Protein AF-A0A1R3S0K3-F1 (afdb_monomer_lite)

Radius of gyration: 19.92 Å; chains: 1; bounding box: 48×28×65 Å

Foldseek 3Di:
DDPVVLLVLLVLLQVLLVLQLVLLVVLLVLQDADHRDVLSVLSNVLSVLSNVLSVLQVVCVVPVVSPADNSLVSLVVSLVSLVVSLVVLCVLCVPADLVDQVSLLPRCSLQSHWDQDPNDIDTDDDSPSSSVNSVSSVVSSVSSVVSNVSSVVSSLVSVVVVPPPDDPPPVNVVVVVVVVPVVDPDDD

pLDDT: mean 75.28, std 17.54, range [28.41, 95.12]

Sequence (188 aa):
MNALIIAILRAFQFIFSIIVLGISISLAKGQRIDAVPASTGYAAFTGGLGTLASLIGAAGIFIESLQTLITWAIDGLAGLAFVAGGITYAVLLRGTSCSNYESIWDNTIISGGCTKIDKTKVCGYTPSPAKSRCTSAQADTAFMFLGFVVCVGVWWSGICLSDCKDEVCDMCSMMSNAVVLYTVGCGK

InterPro domains:
  IPR008253 Marvel domain [PF01284] (6-153)
  IPR052649 Non-classical Export Protein 102-like [PTHR28165] (2-160)

Structure (mmCIF, N/CA/C/O backbone):
data_AF-A0A1R3S0K3-F1
#
_entry.id   AF-A0A1R3S0K3-F1
#
loop_
_atom_site.group_PDB
_atom_site.id
_atom_site.type_symbol
_atom_site.label_atom_id
_atom_site.label_alt_id
_atom_site.label_comp_id
_atom_site.label_asym_id
_atom_site.label_entity_id
_atom_site.label_seq_id
_atom_site.pdbx_PDB_ins_code
_atom_site.Cartn_x
_atom_site.Cartn_y
_atom_site.Cartn_z
_atom_site.occupancy
_atom_site.B_iso_or_equiv
_atom_site.auth_seq_id
_atom_site.auth_comp_id
_atom_site.auth_asym_id
_atom_site.auth_atom_id
_atom_site.pdbx_PDB_model_num
ATOM 1 N N . MET A 1 1 ? -11.966 -2.004 25.938 1.00 54.94 1 MET A N 1
ATOM 2 C CA . MET A 1 1 ? -10.964 -1.345 25.068 1.00 54.94 1 MET A CA 1
ATOM 3 C C . MET A 1 1 ? -11.483 0.044 24.732 1.00 54.94 1 MET A C 1
ATOM 5 O O . MET A 1 1 ? -12.649 0.158 24.380 1.00 54.94 1 MET A O 1
ATOM 9 N N . ASN A 1 2 ? -10.698 1.100 24.958 1.00 66.50 2 ASN A N 1
ATOM 10 C CA . ASN A 1 2 ? -11.197 2.479 24.872 1.00 66.50 2 ASN A CA 1
ATOM 11 C C . ASN A 1 2 ? -11.587 2.811 23.424 1.00 66.50 2 ASN A C 1
ATOM 13 O O . ASN A 1 2 ? -10.776 2.590 22.528 1.00 66.50 2 ASN A O 1
ATOM 17 N N . ALA A 1 3 ? -12.777 3.380 23.190 1.00 71.50 3 ALA A N 1
ATOM 18 C CA . ALA A 1 3 ? -13.238 3.804 21.856 1.00 71.50 3 ALA A CA 1
ATOM 19 C C . ALA A 1 3 ? -12.212 4.697 21.127 1.00 71.50 3 ALA A C 1
ATOM 21 O O . ALA A 1 3 ? -12.074 4.647 19.907 1.00 71.50 3 ALA A O 1
ATOM 22 N N . LEU A 1 4 ? -11.417 5.439 21.903 1.00 77.06 4 LEU A N 1
ATOM 23 C CA . LEU A 1 4 ? -10.260 6.203 21.448 1.00 77.06 4 LEU A CA 1
ATOM 24 C C . LEU A 1 4 ? -9.218 5.348 20.696 1.00 77.06 4 LEU A C 1
ATOM 26 O O . LEU A 1 4 ? -8.737 5.762 19.649 1.00 77.06 4 LEU A O 1
ATOM 30 N N . ILE A 1 5 ? -8.886 4.150 21.187 1.00 78.88 5 ILE A N 1
ATOM 31 C CA . ILE A 1 5 ? -7.897 3.254 20.559 1.00 78.88 5 ILE A CA 1
ATOM 32 C C . ILE A 1 5 ? -8.412 2.761 19.204 1.00 78.88 5 ILE A C 1
ATOM 34 O O . ILE A 1 5 ? -7.671 2.770 18.225 1.00 78.88 5 ILE A O 1
ATOM 38 N N . ILE A 1 6 ? -9.692 2.389 19.127 1.00 77.94 6 ILE A N 1
ATOM 39 C CA . ILE A 1 6 ? -10.324 1.944 17.877 1.00 77.94 6 ILE A CA 1
ATOM 40 C C . ILE A 1 6 ? -10.324 3.087 16.855 1.00 77.94 6 ILE A C 1
ATOM 42 O O . ILE A 1 6 ? -9.938 2.881 15.706 1.00 77.94 6 ILE A O 1
ATOM 46 N N . ALA A 1 7 ? -10.677 4.306 17.275 1.00 81.31 7 ALA A N 1
ATOM 47 C CA . ALA A 1 7 ? -10.636 5.483 16.411 1.00 81.31 7 ALA A CA 1
ATOM 48 C C . ALA A 1 7 ? -9.219 5.766 15.879 1.00 81.31 7 ALA A C 1
ATOM 50 O O . ALA A 1 7 ? -9.050 6.047 14.692 1.00 81.31 7 ALA A O 1
ATOM 51 N N . ILE A 1 8 ? -8.193 5.630 16.727 1.00 86.62 8 ILE A N 1
ATOM 52 C CA . ILE A 1 8 ? -6.789 5.792 16.330 1.00 86.62 8 ILE A CA 1
ATOM 53 C C . ILE A 1 8 ? -6.383 4.729 15.298 1.00 86.62 8 ILE A C 1
ATOM 55 O O . ILE A 1 8 ? -5.828 5.074 14.256 1.00 86.62 8 ILE A O 1
ATOM 59 N N . LEU A 1 9 ? -6.689 3.450 15.538 1.00 85.56 9 LEU A N 1
ATOM 60 C CA . LEU A 1 9 ? -6.366 2.372 14.595 1.00 85.56 9 LEU A CA 1
ATOM 61 C C . LEU A 1 9 ? -7.063 2.570 13.240 1.00 85.56 9 LEU A C 1
ATOM 63 O O . LEU A 1 9 ? -6.434 2.402 12.198 1.00 85.56 9 LEU A O 1
ATOM 67 N N . ARG A 1 10 ? -8.327 3.009 13.239 1.00 87.12 10 ARG A N 1
ATOM 68 C CA . ARG A 1 10 ? -9.074 3.357 12.017 1.00 87.12 10 ARG A CA 1
ATOM 69 C C . ARG A 1 10 ? -8.446 4.525 11.261 1.00 87.12 10 ARG A C 1
ATOM 71 O O . ARG A 1 10 ? -8.360 4.478 10.035 1.00 87.12 10 ARG A O 1
ATOM 78 N N . ALA A 1 11 ? -7.972 5.547 11.972 1.00 89.31 11 ALA A N 1
ATOM 79 C CA . ALA A 1 11 ? -7.276 6.674 11.359 1.00 89.31 11 ALA A CA 1
ATOM 80 C C . ALA A 1 11 ? -5.964 6.229 10.691 1.00 89.31 11 ALA A C 1
ATOM 82 O O . ALA A 1 11 ? -5.698 6.605 9.550 1.00 89.31 11 ALA A O 1
ATOM 83 N N . PHE A 1 12 ? -5.178 5.369 11.347 1.00 90.00 12 PHE A N 1
ATOM 84 C CA . PHE A 1 12 ? -3.980 4.788 10.735 1.00 90.00 12 PHE A CA 1
ATOM 85 C C . PHE A 1 12 ? -4.310 3.905 9.526 1.00 90.00 12 PHE A C 1
ATOM 87 O O . PHE A 1 12 ? -3.648 4.027 8.497 1.00 90.00 12 PHE A O 1
ATOM 94 N N . GLN A 1 13 ? -5.361 3.079 9.606 1.00 90.00 13 GLN A N 1
ATOM 95 C CA . GLN A 1 13 ? -5.842 2.271 8.479 1.00 90.00 13 GLN A CA 1
ATOM 96 C C . GLN A 1 13 ? -6.167 3.163 7.276 1.00 90.00 13 GLN A C 1
ATOM 98 O O . GLN A 1 13 ? -5.732 2.876 6.160 1.00 90.00 13 GLN A O 1
ATOM 103 N N . PHE A 1 14 ? -6.875 4.273 7.504 1.00 93.06 14 PHE A N 1
ATOM 104 C CA . PHE A 1 14 ? -7.218 5.242 6.466 1.00 93.06 14 PHE A CA 1
ATOM 105 C C . PHE A 1 14 ? -5.969 5.881 5.842 1.00 93.06 14 PHE A C 1
ATOM 107 O O . PHE A 1 14 ? -5.839 5.897 4.617 1.00 93.06 14 PHE A O 1
ATOM 114 N N . ILE A 1 15 ? -5.025 6.348 6.670 1.00 94.56 15 ILE A N 1
ATOM 115 C CA . ILE A 1 15 ? -3.780 6.984 6.212 1.00 94.56 15 ILE A CA 1
ATOM 116 C C . ILE A 1 15 ? -2.933 6.010 5.382 1.00 94.56 15 ILE A C 1
ATOM 118 O O . ILE A 1 15 ? -2.467 6.366 4.302 1.00 94.56 15 ILE A O 1
ATOM 122 N N . PHE A 1 16 ? -2.746 4.771 5.833 1.00 92.19 16 PHE A N 1
ATOM 123 C CA . PHE A 1 16 ? -1.962 3.798 5.069 1.00 92.19 16 PHE A CA 1
ATOM 124 C C . PHE A 1 16 ? -2.654 3.417 3.760 1.00 92.19 16 PHE A C 1
ATOM 126 O O . PHE A 1 16 ? -2.008 3.381 2.715 1.00 92.19 16 PHE A O 1
ATOM 133 N N . SER A 1 17 ? -3.975 3.232 3.786 1.00 92.44 17 SER A N 1
ATOM 134 C CA . SER A 1 17 ? -4.751 2.890 2.590 1.00 92.44 17 SER A CA 1
ATOM 135 C C . SER A 1 17 ? -4.697 3.989 1.527 1.00 92.44 17 SER A C 1
ATOM 137 O O . SER A 1 17 ? -4.475 3.697 0.351 1.00 92.44 17 SER A O 1
ATOM 139 N N . ILE A 1 18 ? -4.836 5.261 1.926 1.00 95.12 18 ILE A N 1
ATOM 140 C CA . ILE A 1 18 ? -4.793 6.384 0.980 1.00 95.12 18 ILE A CA 1
ATOM 141 C C . ILE A 1 18 ? -3.384 6.612 0.419 1.00 95.12 18 ILE A C 1
ATOM 143 O O . ILE A 1 18 ? -3.249 6.973 -0.750 1.00 95.12 18 ILE A O 1
ATOM 147 N N . ILE A 1 19 ? -2.333 6.351 1.209 1.00 94.81 19 ILE A N 1
ATOM 148 C CA . ILE A 1 19 ? -0.945 6.382 0.727 1.00 94.81 19 ILE A CA 1
ATOM 149 C C . ILE A 1 19 ? -0.730 5.293 -0.329 1.00 94.81 19 ILE A C 1
ATOM 151 O O . ILE A 1 19 ? -0.248 5.609 -1.417 1.00 94.81 19 ILE A O 1
ATOM 155 N N . VAL A 1 20 ? -1.144 4.049 -0.055 1.00 93.06 20 VAL A N 1
ATOM 156 C CA . VAL A 1 20 ? -1.047 2.930 -1.014 1.00 93.06 20 VAL A CA 1
ATOM 157 C C . VAL A 1 20 ? -1.798 3.252 -2.306 1.00 93.06 20 VAL A C 1
ATOM 159 O O . VAL A 1 20 ? -1.258 3.118 -3.405 1.00 93.06 20 VAL A O 1
ATOM 162 N N . LEU A 1 21 ? -3.023 3.772 -2.191 1.00 94.44 21 LEU A N 1
ATOM 163 C CA . LEU A 1 21 ? -3.821 4.200 -3.338 1.00 94.44 21 LEU A CA 1
ATOM 164 C C . LEU A 1 21 ? -3.112 5.299 -4.149 1.00 94.44 21 LEU A C 1
ATOM 166 O O . LEU A 1 21 ? -3.025 5.217 -5.376 1.00 94.44 21 LEU A O 1
ATOM 170 N N . GLY A 1 22 ? -2.583 6.323 -3.475 1.00 93.25 22 GLY A N 1
ATOM 171 C CA . GLY A 1 22 ? -1.903 7.449 -4.112 1.00 93.25 22 GLY A CA 1
ATOM 172 C C . GLY A 1 22 ? -0.617 7.042 -4.833 1.00 93.25 22 GLY A C 1
ATOM 173 O O . GLY A 1 22 ? -0.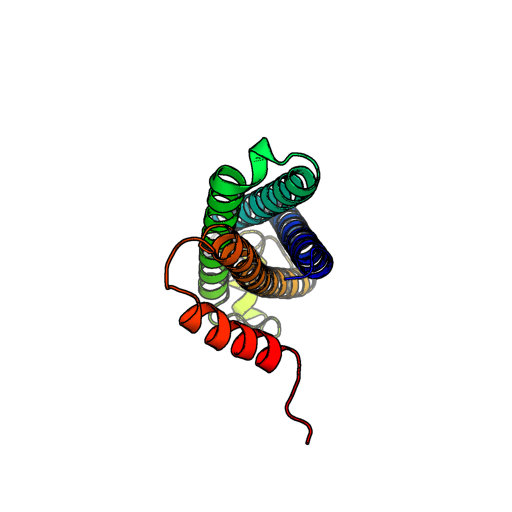379 7.471 -5.970 1.00 93.25 22 GLY A O 1
ATOM 174 N N . ILE A 1 23 ? 0.190 6.177 -4.213 1.00 92.38 23 ILE A N 1
ATOM 175 C CA . ILE A 1 23 ? 1.404 5.630 -4.824 1.00 92.38 23 ILE A CA 1
ATOM 176 C C . ILE A 1 23 ? 1.031 4.761 -6.030 1.00 92.38 23 ILE A C 1
ATOM 178 O O . ILE A 1 23 ? 1.568 4.976 -7.120 1.00 92.38 23 ILE A O 1
ATOM 182 N N . SER A 1 24 ? 0.052 3.868 -5.884 1.00 90.12 24 SER A N 1
ATOM 183 C CA . SER A 1 24 ? -0.415 2.982 -6.956 1.00 90.12 24 SER A CA 1
ATOM 184 C C . SER A 1 24 ? -0.926 3.747 -8.179 1.00 90.12 24 SER A C 1
ATOM 186 O O . SER A 1 24 ? -0.518 3.461 -9.304 1.00 90.12 24 SER A O 1
ATOM 188 N N . ILE A 1 25 ? -1.752 4.784 -7.986 1.00 90.50 25 ILE A N 1
ATOM 189 C CA . ILE A 1 25 ? -2.235 5.642 -9.084 1.00 90.50 25 ILE A CA 1
ATOM 190 C C . ILE A 1 25 ? -1.072 6.386 -9.743 1.00 90.50 25 ILE A C 1
ATOM 192 O O . ILE A 1 25 ? -1.029 6.519 -10.969 1.00 90.50 25 ILE A O 1
ATOM 196 N N . SER A 1 26 ? -0.117 6.869 -8.947 1.00 89.50 26 SER A N 1
ATOM 197 C CA . SER A 1 26 ? 1.066 7.549 -9.471 1.00 89.50 26 SER A CA 1
ATOM 198 C C . SER A 1 26 ? 1.910 6.606 -10.330 1.00 89.50 26 SER A C 1
ATOM 200 O O . SER A 1 26 ? 2.405 7.028 -11.378 1.00 89.50 26 SER A O 1
ATOM 202 N N . LEU A 1 27 ? 2.063 5.339 -9.922 1.00 84.00 27 LEU A N 1
ATOM 203 C CA . LEU A 1 27 ? 2.718 4.271 -10.691 1.00 84.00 27 LEU A CA 1
ATOM 204 C C . LEU A 1 27 ? 1.952 3.933 -11.971 1.00 84.00 27 LEU A C 1
ATOM 206 O O . LEU A 1 27 ? 2.570 3.893 -13.033 1.00 84.00 27 LEU A O 1
ATOM 210 N N . ALA A 1 28 ? 0.628 3.800 -11.899 1.00 86.25 28 ALA A N 1
ATOM 211 C CA . ALA A 1 28 ? -0.215 3.507 -13.054 1.00 86.25 28 ALA A CA 1
ATOM 212 C C . ALA A 1 28 ? -0.136 4.608 -14.123 1.00 86.25 28 ALA A C 1
ATOM 214 O O . ALA A 1 28 ? 0.108 4.321 -15.291 1.00 86.25 28 ALA A O 1
ATOM 215 N N . LYS A 1 29 ? -0.243 5.885 -13.724 1.00 85.06 29 LYS A N 1
ATOM 216 C CA . LYS A 1 29 ? -0.084 7.043 -14.630 1.00 85.06 29 LYS A CA 1
ATOM 217 C C . LYS A 1 29 ? 1.327 7.174 -15.208 1.00 85.06 29 LYS A C 1
ATOM 219 O O . LYS A 1 29 ? 1.542 7.899 -1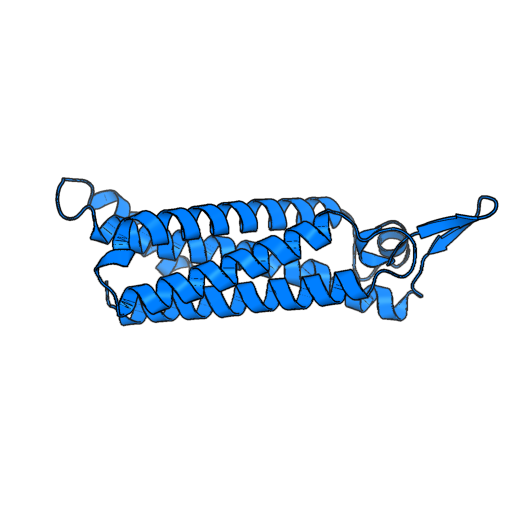6.174 1.00 85.06 29 LYS A O 1
ATOM 224 N N . GLY A 1 30 ? 2.297 6.524 -14.572 1.00 77.00 30 GLY A N 1
ATOM 225 C CA . GLY A 1 30 ? 3.690 6.511 -14.979 1.00 77.00 30 GLY A CA 1
ATOM 226 C C . GLY A 1 30 ? 4.004 5.604 -16.157 1.00 77.00 30 GLY A C 1
ATOM 227 O O . GLY A 1 30 ? 5.063 5.759 -16.751 1.00 77.00 30 GLY A O 1
ATOM 228 N N . GLN A 1 31 ? 3.137 4.652 -16.485 1.00 77.31 31 GLN A N 1
ATOM 229 C CA . GLN A 1 31 ? 3.385 3.706 -17.569 1.00 77.31 31 GLN A CA 1
ATOM 230 C C . GLN A 1 31 ? 3.363 4.435 -18.919 1.00 77.31 31 GLN A C 1
ATOM 232 O O . GLN A 1 31 ? 2.400 5.124 -19.254 1.00 77.31 31 GLN A O 1
ATOM 237 N N . ARG A 1 32 ? 4.475 4.339 -19.656 1.00 74.56 32 ARG A N 1
ATOM 238 C CA . ARG A 1 32 ? 4.695 5.024 -20.943 1.00 74.56 32 ARG A CA 1
ATOM 239 C C . ARG A 1 32 ? 4.689 4.049 -22.113 1.00 74.56 32 ARG A C 1
ATOM 241 O O . ARG A 1 32 ? 4.344 4.446 -23.221 1.00 74.56 32 ARG A O 1
ATOM 248 N N . ILE A 1 33 ? 5.116 2.815 -21.866 1.00 71.06 33 ILE A N 1
ATOM 249 C CA . ILE A 1 33 ? 5.249 1.747 -22.851 1.00 71.06 33 ILE A CA 1
ATOM 250 C C . ILE A 1 33 ? 4.476 0.544 -22.303 1.00 71.06 33 ILE A C 1
ATOM 252 O O . ILE A 1 33 ? 4.570 0.259 -21.115 1.00 71.06 33 ILE A O 1
ATOM 256 N N . ASP A 1 34 ? 3.730 -0.145 -23.165 1.00 74.00 34 ASP A N 1
ATOM 257 C CA . ASP A 1 34 ? 2.858 -1.275 -22.818 1.00 74.00 34 ASP A CA 1
ATOM 258 C C . ASP A 1 34 ? 1.690 -0.941 -21.864 1.00 74.00 34 ASP A C 1
ATOM 260 O O . ASP A 1 34 ? 1.478 0.196 -21.436 1.00 74.00 34 ASP A O 1
ATOM 264 N N . ALA A 1 35 ? 0.845 -1.944 -21.614 1.00 75.38 35 ALA A N 1
ATOM 265 C CA . ALA A 1 35 ? -0.288 -1.827 -20.707 1.00 75.38 35 ALA A CA 1
ATOM 266 C C . ALA A 1 35 ? 0.171 -1.812 -19.242 1.00 75.38 35 ALA A C 1
ATOM 268 O O . ALA A 1 35 ? 1.128 -2.494 -18.871 1.00 75.38 35 ALA A O 1
ATOM 269 N N . VAL A 1 36 ? -0.573 -1.089 -18.397 1.00 78.69 36 VAL A N 1
ATOM 270 C CA . VAL A 1 36 ? -0.313 -1.021 -16.953 1.00 78.69 36 VAL A CA 1
ATOM 271 C C . VAL A 1 36 ? -0.271 -2.439 -16.368 1.00 78.69 36 VAL A C 1
ATOM 273 O O . VAL A 1 36 ? -1.219 -3.204 -16.570 1.00 78.69 36 VAL A O 1
ATOM 276 N N . PRO A 1 37 ? 0.787 -2.809 -15.624 1.00 79.75 37 PRO A N 1
ATOM 277 C CA . PRO A 1 37 ? 0.901 -4.140 -15.058 1.00 79.75 37 PRO A CA 1
ATOM 278 C C . PRO A 1 37 ? -0.244 -4.405 -14.079 1.00 79.75 37 PRO A C 1
ATOM 280 O O . PRO A 1 37 ? -0.610 -3.552 -13.264 1.00 79.75 37 PRO A O 1
ATOM 283 N N . ALA A 1 38 ? -0.788 -5.622 -14.140 1.00 85.31 38 ALA A N 1
ATOM 284 C CA . ALA A 1 38 ? -1.925 -6.038 -13.320 1.00 85.31 38 ALA A CA 1
ATOM 285 C C . ALA A 1 38 ? -1.666 -5.872 -11.811 1.00 85.31 38 ALA A C 1
ATOM 287 O O . ALA A 1 38 ? -2.590 -5.587 -11.054 1.00 85.31 38 ALA A O 1
ATOM 288 N N . SER A 1 39 ? -0.405 -5.974 -11.379 1.00 86.19 39 SER A N 1
ATOM 289 C CA . SER A 1 39 ? 0.022 -5.736 -9.997 1.00 86.19 39 SER A CA 1
ATOM 290 C C . SER A 1 39 ? -0.261 -4.309 -9.521 1.00 86.19 39 SER A C 1
ATOM 292 O O . SER A 1 39 ? -0.769 -4.132 -8.420 1.00 86.19 39 SER A O 1
ATOM 294 N N . THR A 1 40 ? 0.002 -3.289 -10.342 1.00 86.19 40 THR A N 1
ATOM 295 C CA . THR A 1 40 ? -0.264 -1.885 -9.983 1.00 86.19 40 THR A CA 1
ATOM 296 C C . THR A 1 40 ? -1.761 -1.583 -9.956 1.00 86.19 40 THR A C 1
ATOM 298 O O . THR A 1 40 ? -2.225 -0.831 -9.101 1.00 86.19 40 THR A O 1
ATOM 301 N N . GLY A 1 41 ? -2.537 -2.209 -10.847 1.00 87.81 41 GLY A N 1
ATOM 302 C CA . GLY A 1 41 ? -4.000 -2.151 -10.790 1.00 87.81 41 GLY A CA 1
ATOM 303 C C . GLY A 1 41 ? -4.552 -2.798 -9.517 1.00 87.81 41 GLY A C 1
ATOM 304 O O . GLY A 1 41 ? -5.406 -2.218 -8.849 1.00 87.81 41 GLY A O 1
ATOM 305 N N . TYR A 1 42 ? -4.014 -3.961 -9.140 1.00 90.25 42 TYR A N 1
ATOM 306 C CA . TYR A 1 42 ? -4.374 -4.643 -7.901 1.00 90.25 42 TYR A CA 1
ATOM 307 C C . TYR A 1 42 ? -4.024 -3.806 -6.665 1.00 90.25 42 TYR A C 1
ATOM 309 O O . TYR A 1 42 ? -4.866 -3.641 -5.794 1.00 90.25 42 TYR A O 1
ATOM 317 N N . ALA A 1 43 ? -2.841 -3.196 -6.621 1.00 90.00 43 ALA A N 1
ATOM 318 C CA . ALA A 1 43 ? -2.423 -2.307 -5.538 1.00 90.00 43 ALA A CA 1
ATOM 319 C C . ALA A 1 43 ? -3.331 -1.068 -5.377 1.00 90.00 43 ALA A C 1
ATOM 321 O O . ALA A 1 43 ? -3.701 -0.678 -4.265 1.00 90.00 43 ALA A O 1
ATOM 322 N N . ALA A 1 44 ? -3.779 -0.478 -6.490 1.00 92.06 44 ALA A N 1
ATOM 323 C CA . ALA A 1 44 ? -4.762 0.602 -6.447 1.00 92.06 44 ALA A CA 1
ATOM 324 C C . ALA A 1 44 ? -6.111 0.110 -5.898 1.00 92.06 44 ALA A C 1
ATOM 326 O O . ALA A 1 44 ? -6.729 0.787 -5.077 1.00 92.06 44 ALA A O 1
ATOM 327 N N . PHE A 1 45 ? -6.551 -1.086 -6.302 1.00 93.19 45 PHE A N 1
ATOM 328 C CA . PHE A 1 45 ? -7.752 -1.713 -5.753 1.00 93.19 45 PHE A CA 1
ATOM 329 C C . PHE A 1 45 ? -7.619 -1.990 -4.249 1.00 93.19 45 PHE A C 1
ATOM 331 O O . PHE A 1 45 ? -8.539 -1.670 -3.501 1.00 93.19 45 PHE A O 1
ATOM 338 N N . THR A 1 46 ? -6.480 -2.511 -3.781 1.00 93.19 46 THR A N 1
ATOM 339 C CA . THR A 1 46 ? -6.248 -2.803 -2.356 1.00 93.19 46 THR A CA 1
ATOM 340 C C . THR A 1 46 ? -6.269 -1.524 -1.521 1.00 93.19 46 THR A C 1
ATOM 342 O O . THR A 1 46 ? -6.925 -1.483 -0.482 1.00 93.19 46 THR A O 1
ATOM 345 N N . GLY A 1 47 ? -5.622 -0.454 -2.002 1.00 91.50 47 GLY A N 1
ATOM 346 C CA . GLY A 1 47 ? -5.665 0.860 -1.356 1.00 91.50 47 GLY A CA 1
ATOM 347 C C . GLY A 1 47 ? -7.081 1.440 -1.318 1.00 91.50 47 GLY A C 1
ATOM 348 O O . GLY A 1 47 ? -7.535 1.892 -0.271 1.00 91.50 47 GLY A O 1
ATOM 349 N N . GLY A 1 48 ? -7.823 1.351 -2.427 1.00 93.62 48 GLY A N 1
ATOM 350 C CA . GLY A 1 48 ? -9.215 1.801 -2.499 1.00 93.62 48 GLY A CA 1
ATOM 351 C C . GLY A 1 48 ? -10.149 1.025 -1.566 1.00 93.62 48 GLY A C 1
ATOM 352 O O . GLY A 1 48 ? -10.940 1.632 -0.845 1.00 93.62 48 GLY A O 1
ATOM 353 N N . LEU A 1 49 ? -10.024 -0.304 -1.526 1.00 93.50 49 LEU A N 1
ATOM 354 C CA . LEU A 1 49 ? -10.789 -1.163 -0.624 1.00 93.50 49 LEU A CA 1
ATOM 355 C C . LEU A 1 49 ? -10.484 -0.842 0.845 1.00 93.50 49 LEU A C 1
ATOM 357 O O . LEU A 1 49 ? -11.413 -0.716 1.635 1.00 93.50 49 LEU A O 1
ATOM 361 N N . GLY A 1 50 ? -9.212 -0.646 1.206 1.00 91.75 50 GLY A N 1
ATOM 362 C CA . GLY A 1 50 ? -8.814 -0.241 2.557 1.00 91.75 50 GLY A CA 1
ATOM 363 C C . GLY A 1 50 ? -9.346 1.142 2.955 1.00 91.75 50 GLY A C 1
ATOM 364 O O . GLY A 1 50 ? -9.821 1.338 4.077 1.00 91.75 50 GLY A O 1
ATOM 365 N N . THR A 1 51 ? -9.361 2.099 2.021 1.00 93.62 51 THR A N 1
ATOM 366 C CA . THR A 1 51 ? -9.965 3.418 2.250 1.00 93.62 51 THR A CA 1
ATOM 367 C C . THR A 1 51 ? -11.472 3.294 2.480 1.00 93.62 51 THR A C 1
ATOM 369 O O . THR A 1 51 ? -11.981 3.855 3.446 1.00 93.62 51 THR A O 1
ATOM 372 N N . LEU A 1 52 ? -12.188 2.507 1.672 1.00 92.62 52 LEU A N 1
ATOM 373 C CA . LEU A 1 52 ? -13.615 2.248 1.888 1.00 92.62 52 LEU A CA 1
ATOM 374 C C . LEU A 1 52 ? -13.874 1.538 3.224 1.00 92.62 52 LEU A C 1
ATOM 376 O O . LEU A 1 52 ? -14.766 1.951 3.961 1.00 92.62 52 LEU A O 1
ATOM 380 N N . ALA A 1 53 ? -13.067 0.532 3.568 1.00 90.06 53 ALA A N 1
ATOM 381 C CA . ALA A 1 53 ? -13.155 -0.196 4.833 1.00 90.06 53 ALA A CA 1
ATOM 382 C C . ALA A 1 53 ? -13.043 0.741 6.040 1.00 90.06 53 ALA A C 1
ATOM 384 O O . ALA A 1 53 ? -13.891 0.728 6.929 1.00 90.06 53 ALA A O 1
ATOM 385 N N . SER A 1 54 ? -12.038 1.617 6.037 1.00 88.94 54 SER A N 1
ATOM 386 C CA . SER A 1 54 ? -11.829 2.582 7.121 1.00 88.94 54 SER A CA 1
ATOM 387 C C . SER A 1 54 ? -12.938 3.638 7.222 1.00 88.94 54 SER A C 1
ATOM 389 O O . SER A 1 54 ? -13.328 3.988 8.336 1.00 88.94 54 SER A O 1
ATOM 391 N N . LEU A 1 55 ? -13.508 4.096 6.100 1.00 89.56 55 LEU A N 1
ATOM 392 C CA . LEU A 1 55 ? -14.651 5.019 6.096 1.00 89.56 55 LEU A CA 1
ATOM 393 C C . LEU A 1 55 ? -15.928 4.359 6.628 1.00 89.56 55 LEU A C 1
ATOM 395 O O . LEU A 1 55 ? -16.629 4.950 7.447 1.00 89.56 55 LEU A O 1
ATOM 399 N N . ILE A 1 56 ? -16.211 3.125 6.202 1.00 88.12 56 ILE A N 1
ATOM 400 C CA . ILE A 1 56 ? -17.353 2.345 6.698 1.00 88.12 56 ILE A CA 1
ATOM 401 C C . ILE A 1 56 ? -17.179 2.058 8.192 1.00 88.12 56 ILE A C 1
ATOM 403 O O . ILE A 1 56 ? -18.111 2.253 8.967 1.00 88.12 56 ILE A O 1
ATOM 407 N N . GLY A 1 57 ? -15.971 1.685 8.619 1.00 83.00 57 GLY A N 1
ATOM 408 C CA . GLY A 1 57 ? -15.641 1.476 10.026 1.00 83.00 57 GLY A CA 1
ATOM 409 C C . GLY A 1 57 ? -15.782 2.740 10.879 1.00 83.00 57 GLY A C 1
ATOM 410 O O . G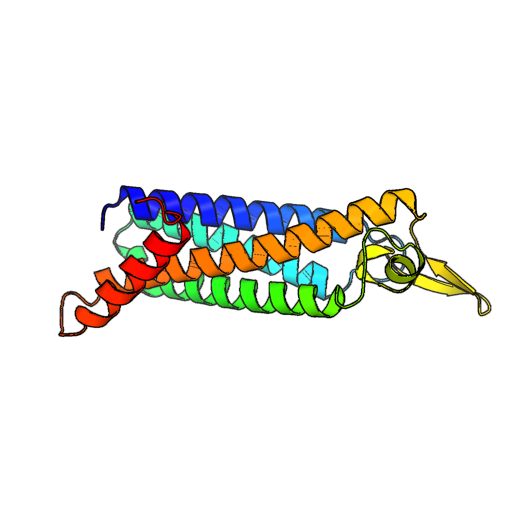LY A 1 57 ? -16.249 2.659 12.012 1.00 83.00 57 GLY A O 1
ATOM 411 N N . ALA A 1 58 ? -15.439 3.914 10.338 1.00 83.44 58 ALA A N 1
ATOM 412 C CA . ALA A 1 58 ? -15.658 5.196 11.006 1.00 83.44 58 ALA A CA 1
ATOM 413 C C . ALA A 1 58 ? -17.153 5.547 11.106 1.00 83.44 58 ALA A C 1
ATOM 415 O O . ALA A 1 58 ? -17.610 5.990 12.158 1.00 83.44 58 ALA A O 1
ATOM 416 N N . ALA A 1 59 ? -17.935 5.298 10.050 1.00 84.25 59 ALA A N 1
ATOM 417 C CA . ALA A 1 59 ? -19.388 5.476 10.071 1.00 84.25 59 ALA A CA 1
ATOM 418 C C . ALA A 1 59 ? -20.079 4.512 11.053 1.00 84.25 59 ALA A C 1
ATOM 420 O O . ALA A 1 59 ? -21.047 4.889 11.715 1.00 84.25 59 ALA A O 1
ATOM 421 N N . GLY A 1 60 ? -19.538 3.301 11.215 1.00 77.19 60 GLY A N 1
ATOM 422 C CA . GLY A 1 60 ? -19.996 2.310 12.188 1.00 77.19 60 GLY A CA 1
ATOM 423 C C . GLY A 1 60 ? -19.882 2.762 13.648 1.00 77.19 60 GLY A C 1
ATOM 424 O O . GLY A 1 60 ? -20.553 2.196 14.501 1.00 77.19 60 GLY A O 1
ATOM 425 N N . ILE A 1 61 ? -19.104 3.806 13.962 1.00 74.00 61 ILE A N 1
ATOM 426 C CA . ILE A 1 61 ? -19.081 4.409 15.309 1.00 74.00 61 ILE A CA 1
ATOM 427 C C . ILE A 1 61 ? -20.407 5.125 15.613 1.00 74.00 61 ILE A C 1
ATOM 429 O O . ILE A 1 61 ? -20.832 5.167 16.763 1.00 74.00 61 ILE A O 1
ATOM 433 N N . PHE A 1 62 ? -21.074 5.663 14.590 1.00 75.06 62 PHE A N 1
ATOM 434 C CA . PHE A 1 62 ? -22.315 6.427 14.733 1.00 75.06 62 PHE A CA 1
ATOM 435 C C . PHE A 1 62 ? -23.575 5.592 14.480 1.00 75.06 62 PHE A C 1
ATOM 437 O O . PHE A 1 62 ? -24.666 6.009 14.861 1.00 75.06 62 PHE A O 1
ATOM 444 N N . ILE A 1 63 ? -23.441 4.434 13.824 1.00 75.56 63 ILE A N 1
ATOM 445 C CA . ILE A 1 63 ? -24.564 3.572 13.442 1.00 75.56 63 ILE A CA 1
ATOM 446 C C . ILE A 1 63 ? -24.332 2.159 13.989 1.00 75.56 63 ILE A C 1
ATOM 448 O O . ILE A 1 63 ? -23.667 1.338 13.356 1.00 75.56 63 ILE A O 1
ATOM 452 N N . GLU A 1 64 ? -24.945 1.854 15.136 1.00 66.62 64 GLU A N 1
ATOM 453 C CA . GLU A 1 64 ? -24.845 0.546 15.812 1.00 66.62 64 GLU A CA 1
ATOM 454 C C . GLU A 1 64 ? -25.309 -0.632 14.928 1.00 66.62 64 GLU A C 1
ATOM 456 O O . GLU A 1 64 ? -24.816 -1.750 15.049 1.00 66.62 64 GLU A O 1
ATOM 461 N N . SER A 1 65 ? -26.201 -0.393 13.958 1.00 54.94 65 SER A N 1
ATOM 462 C CA . SER A 1 65 ? -26.715 -1.443 13.063 1.00 54.94 65 SER A CA 1
ATOM 463 C C . SER A 1 65 ? -25.709 -1.945 12.011 1.00 54.94 65 SER A C 1
ATOM 465 O O . SER A 1 65 ? -25.935 -3.008 11.436 1.00 54.94 65 SER A O 1
ATOM 467 N N . LEU A 1 66 ? -24.624 -1.213 11.721 1.00 59.12 66 LEU A N 1
ATOM 468 C CA . LEU A 1 66 ? -23.581 -1.633 10.759 1.00 59.12 66 LEU A CA 1
ATOM 469 C C . LEU A 1 66 ? -22.414 -2.383 11.433 1.00 59.12 66 LEU A C 1
ATOM 471 O O . LEU A 1 66 ? -21.470 -2.830 10.770 1.00 59.12 66 LEU A O 1
ATOM 475 N N . GLN A 1 67 ? -22.447 -2.475 12.761 1.00 58.50 67 GLN A N 1
ATOM 476 C CA . GLN A 1 67 ? -21.238 -2.434 13.575 1.00 58.50 67 GLN A CA 1
ATOM 477 C C . GLN A 1 67 ? -20.523 -3.783 13.727 1.00 58.50 67 GLN A C 1
ATOM 479 O O . GLN A 1 67 ? -19.336 -3.801 14.040 1.00 58.50 67 GLN A O 1
ATOM 484 N N . THR A 1 68 ? -21.185 -4.908 13.452 1.00 64.06 68 THR A N 1
ATOM 485 C CA . THR A 1 68 ? -20.610 -6.233 13.742 1.00 64.06 68 THR A CA 1
ATOM 486 C C . THR A 1 68 ? -20.241 -7.022 12.492 1.00 64.06 68 THR A C 1
ATOM 488 O O . THR A 1 68 ? -19.061 -7.205 12.232 1.00 64.06 68 THR A O 1
ATOM 491 N N . LEU A 1 69 ? -21.192 -7.462 11.663 1.00 70.00 69 LEU A N 1
ATOM 492 C CA . LEU A 1 69 ? -20.848 -8.433 10.611 1.00 70.00 69 LEU A CA 1
ATOM 493 C C . LEU A 1 69 ? -20.203 -7.797 9.364 1.00 70.00 69 LEU A C 1
ATOM 495 O O . LEU A 1 69 ? -19.203 -8.291 8.845 1.00 70.00 69 LEU A O 1
ATOM 499 N N . ILE A 1 70 ? -20.777 -6.695 8.873 1.00 78.50 70 ILE A N 1
ATOM 500 C CA . ILE A 1 70 ? -20.373 -6.076 7.597 1.00 78.50 70 ILE A CA 1
ATOM 501 C C . ILE A 1 70 ? -18.981 -5.460 7.721 1.00 78.50 70 ILE A C 1
ATOM 503 O O . ILE A 1 70 ? -18.113 -5.697 6.883 1.00 78.50 70 ILE A O 1
ATOM 507 N N . THR A 1 71 ? -18.759 -4.700 8.792 1.00 78.75 71 THR A N 1
ATOM 508 C CA . THR A 1 71 ? -17.486 -4.020 9.039 1.00 78.75 71 THR A CA 1
ATOM 509 C C . THR A 1 71 ? -16.341 -5.029 9.160 1.00 78.75 71 THR A C 1
ATOM 511 O O . THR A 1 71 ? -15.293 -4.854 8.545 1.00 78.75 71 THR A O 1
ATOM 514 N N . TRP A 1 72 ? -16.572 -6.149 9.844 1.00 80.06 72 TRP A N 1
ATOM 515 C CA . TRP A 1 72 ? -15.587 -7.219 9.957 1.00 80.06 72 TRP A CA 1
ATOM 516 C C . TRP A 1 72 ? -15.294 -7.931 8.646 1.00 80.06 72 TRP A C 1
ATOM 518 O O . TRP A 1 72 ? -14.135 -8.227 8.365 1.00 80.06 72 TRP A O 1
ATOM 528 N N . ALA A 1 73 ? -16.322 -8.241 7.853 1.00 84.94 73 ALA A N 1
ATOM 529 C CA . ALA A 1 73 ? -16.122 -8.885 6.561 1.00 84.94 73 ALA A CA 1
ATOM 530 C C . ALA A 1 73 ? -15.273 -7.997 5.641 1.00 84.94 73 ALA A C 1
ATOM 532 O O . ALA A 1 73 ? -14.358 -8.482 4.976 1.00 84.94 73 ALA A O 1
ATOM 533 N N . ILE A 1 74 ? -15.536 -6.687 5.650 1.00 88.56 74 ILE A N 1
ATOM 534 C CA . ILE A 1 74 ? -14.802 -5.712 4.844 1.00 88.56 74 ILE A CA 1
ATOM 535 C C . ILE A 1 74 ? -13.368 -5.528 5.358 1.00 88.56 74 ILE A C 1
ATOM 537 O O . ILE A 1 74 ? -12.448 -5.509 4.545 1.00 88.56 74 ILE A O 1
ATOM 541 N N . ASP A 1 75 ? -13.146 -5.448 6.672 1.00 86.38 75 ASP A N 1
ATOM 542 C CA . ASP A 1 75 ? -11.796 -5.344 7.244 1.00 86.38 75 ASP A CA 1
ATOM 543 C C . ASP A 1 75 ? -10.958 -6.603 7.009 1.00 86.38 75 ASP A C 1
ATOM 545 O O . ASP A 1 75 ? -9.777 -6.506 6.674 1.00 86.38 75 ASP A O 1
ATOM 549 N N . GLY A 1 76 ? -11.572 -7.783 7.123 1.00 86.38 76 GLY A N 1
ATOM 550 C CA . GLY A 1 76 ? -10.930 -9.052 6.793 1.00 86.38 76 GLY A CA 1
ATOM 551 C C . GLY A 1 76 ? -10.561 -9.128 5.311 1.00 86.38 76 GLY A C 1
ATOM 552 O O . GLY A 1 76 ? -9.428 -9.472 4.970 1.00 86.38 76 GLY A O 1
ATOM 553 N N . LEU A 1 77 ? -11.478 -8.734 4.421 1.00 91.06 77 LEU A N 1
ATOM 554 C CA . LEU A 1 77 ? -11.221 -8.692 2.981 1.00 91.06 77 LEU A CA 1
ATOM 555 C C . LEU A 1 77 ? -10.132 -7.670 2.624 1.00 91.06 77 LEU A C 1
ATOM 557 O O . LEU A 1 77 ? -9.253 -7.977 1.821 1.00 91.06 77 LEU A O 1
ATOM 561 N N . ALA A 1 78 ? -10.152 -6.485 3.237 1.00 91.38 78 ALA A N 1
ATOM 562 C CA . ALA A 1 78 ? -9.116 -5.472 3.064 1.00 91.38 78 ALA A CA 1
ATOM 563 C C . ALA A 1 78 ? -7.754 -5.981 3.555 1.00 91.38 78 ALA A C 1
ATOM 565 O O . ALA A 1 78 ? -6.760 -5.831 2.849 1.00 91.38 78 ALA A O 1
ATOM 566 N N . GLY A 1 79 ? -7.706 -6.651 4.709 1.00 91.06 79 GLY A N 1
ATOM 567 C CA . GLY A 1 79 ? -6.495 -7.290 5.223 1.00 91.06 79 GLY A CA 1
ATOM 568 C C . GLY A 1 79 ? -5.928 -8.335 4.256 1.00 91.06 79 GLY A C 1
ATOM 569 O O . GLY A 1 79 ? -4.743 -8.289 3.924 1.00 91.06 79 GLY A O 1
ATOM 570 N N . LEU A 1 80 ? -6.775 -9.231 3.739 1.00 92.94 80 LEU A N 1
ATOM 571 C CA . LEU A 1 80 ? -6.376 -10.220 2.729 1.00 92.94 80 LEU A CA 1
ATOM 572 C C . LEU A 1 80 ? -5.855 -9.558 1.447 1.00 92.94 80 LEU A C 1
ATOM 574 O O . LEU A 1 80 ? -4.853 -9.995 0.879 1.00 92.94 80 LEU A O 1
ATOM 578 N N . ALA A 1 81 ? -6.501 -8.478 1.014 1.00 93.50 81 ALA A N 1
ATOM 579 C CA . ALA A 1 81 ? -6.077 -7.714 -0.148 1.00 93.50 81 ALA A CA 1
ATOM 580 C C . ALA A 1 81 ? -4.696 -7.066 0.085 1.00 93.50 81 ALA A C 1
ATOM 582 O O . ALA A 1 81 ? -3.808 -7.172 -0.762 1.00 93.50 81 ALA A O 1
ATOM 583 N N . PHE A 1 82 ? -4.469 -6.469 1.259 1.00 93.00 82 PHE A N 1
ATOM 584 C CA . PHE A 1 82 ? -3.186 -5.869 1.627 1.00 93.00 82 PHE A CA 1
ATOM 585 C C . PHE A 1 82 ? -2.041 -6.881 1.674 1.00 93.00 82 PHE A C 1
ATOM 587 O O . PHE A 1 82 ? -0.977 -6.610 1.118 1.00 93.00 82 PHE A O 1
ATOM 594 N N . VAL A 1 83 ? -2.237 -8.054 2.287 1.00 93.25 83 VAL A N 1
ATOM 595 C CA . VAL A 1 83 ? -1.172 -9.068 2.353 1.00 93.25 83 VAL A CA 1
ATOM 596 C C . VAL A 1 83 ? -0.866 -9.651 0.974 1.00 93.25 83 VAL A C 1
ATOM 598 O O . VAL A 1 83 ? 0.302 -9.791 0.615 1.00 93.25 83 VAL A O 1
ATOM 601 N N . ALA A 1 84 ? -1.887 -9.918 0.155 1.00 93.50 84 ALA A N 1
ATOM 602 C CA . ALA A 1 84 ? -1.690 -10.387 -1.212 1.00 93.50 84 ALA A CA 1
ATOM 603 C C . ALA A 1 84 ? -0.968 -9.336 -2.073 1.00 93.50 84 ALA A C 1
ATOM 605 O O . ALA A 1 84 ? -0.066 -9.680 -2.843 1.00 93.50 84 ALA A O 1
ATOM 606 N N . GLY A 1 85 ? -1.304 -8.052 -1.906 1.00 89.12 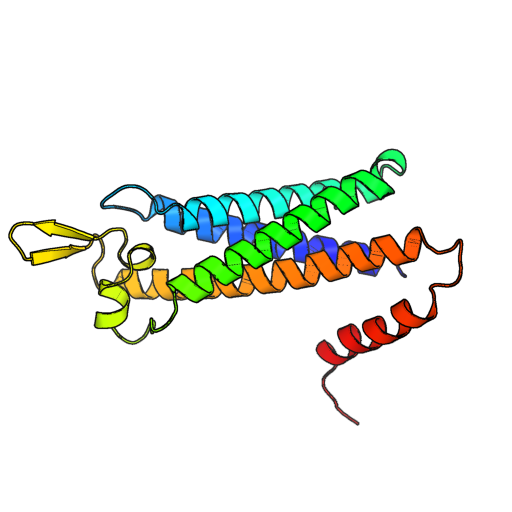85 GLY A N 1
ATOM 607 C CA . GLY A 1 85 ? -0.653 -6.938 -2.599 1.00 89.12 85 GLY A CA 1
ATOM 608 C C . GLY A 1 85 ? 0.807 -6.794 -2.181 1.00 89.12 85 GLY A C 1
ATOM 609 O O . GLY A 1 85 ? 1.695 -6.761 -3.036 1.00 89.12 85 GLY A O 1
ATOM 610 N N . GLY A 1 86 ? 1.063 -6.823 -0.870 1.00 89.69 86 GLY A N 1
ATOM 611 C CA . GLY A 1 86 ? 2.401 -6.744 -0.290 1.00 89.69 86 GLY A CA 1
ATOM 612 C C . GLY A 1 86 ? 3.300 -7.900 -0.728 1.00 89.69 86 GLY A C 1
ATOM 613 O O . GLY A 1 86 ? 4.435 -7.666 -1.138 1.00 89.69 86 GLY A O 1
ATOM 614 N N . ILE A 1 87 ? 2.794 -9.140 -0.731 1.00 91.62 87 ILE A N 1
ATOM 615 C CA . ILE A 1 87 ? 3.536 -10.308 -1.235 1.00 91.62 87 ILE A CA 1
ATOM 616 C C . ILE A 1 87 ? 3.816 -10.164 -2.731 1.00 91.62 87 ILE A C 1
ATOM 618 O O . ILE A 1 87 ? 4.945 -10.393 -3.162 1.00 91.62 87 ILE A O 1
ATOM 622 N N . THR A 1 88 ? 2.818 -9.756 -3.520 1.00 91.12 88 THR A N 1
ATOM 623 C CA . THR A 1 88 ? 2.980 -9.554 -4.967 1.00 91.12 88 THR A CA 1
ATOM 624 C C . THR A 1 88 ? 4.101 -8.555 -5.238 1.00 91.12 88 THR A C 1
ATOM 626 O O . THR A 1 88 ? 5.035 -8.859 -5.978 1.00 91.12 88 THR A O 1
ATOM 629 N N . TYR A 1 89 ? 4.074 -7.392 -4.588 1.00 87.56 89 TYR A N 1
ATOM 630 C CA . TYR A 1 89 ? 5.123 -6.391 -4.747 1.00 87.56 89 TYR A CA 1
ATOM 631 C C . TYR A 1 89 ? 6.478 -6.877 -4.222 1.00 87.56 89 TYR A C 1
ATOM 633 O O . TYR A 1 89 ? 7.480 -6.690 -4.904 1.00 87.56 89 TYR A O 1
ATOM 641 N N . ALA A 1 90 ? 6.530 -7.563 -3.079 1.00 89.19 90 ALA A N 1
ATOM 642 C CA . ALA A 1 90 ? 7.773 -8.114 -2.539 1.00 89.19 90 ALA A CA 1
ATOM 643 C C . ALA A 1 90 ? 8.430 -9.130 -3.490 1.00 89.19 90 ALA A C 1
ATOM 645 O O . ALA A 1 90 ? 9.650 -9.125 -3.654 1.00 89.19 90 ALA A O 1
ATOM 646 N N . VAL A 1 91 ? 7.632 -9.975 -4.150 1.00 87.88 91 VAL A N 1
ATOM 647 C CA . VAL A 1 91 ? 8.118 -10.908 -5.176 1.00 87.88 91 VAL A CA 1
ATOM 648 C C . VAL A 1 91 ? 8.599 -10.150 -6.409 1.00 87.88 91 VAL A C 1
ATOM 650 O O . VAL A 1 91 ? 9.663 -10.472 -6.933 1.00 87.88 91 VAL A O 1
ATOM 653 N N . LEU A 1 92 ? 7.868 -9.123 -6.851 1.00 83.88 92 LEU A N 1
ATOM 654 C CA . LEU A 1 92 ? 8.244 -8.342 -8.031 1.00 83.88 92 LEU A CA 1
ATOM 655 C C . LEU A 1 92 ? 9.478 -7.462 -7.793 1.00 83.88 92 LEU A C 1
ATOM 657 O O . LEU A 1 92 ? 10.252 -7.248 -8.717 1.00 83.88 92 LEU A O 1
ATOM 661 N N . LEU A 1 93 ? 9.704 -6.989 -6.568 1.00 84.00 93 LEU A N 1
ATOM 662 C CA . LEU A 1 93 ? 10.887 -6.220 -6.167 1.00 84.00 93 LEU A CA 1
ATOM 663 C C . LEU A 1 93 ? 12.069 -7.113 -5.752 1.00 84.00 93 LEU A C 1
ATOM 665 O O . LEU A 1 93 ? 13.153 -6.605 -5.453 1.00 84.00 93 LEU A O 1
ATOM 669 N N . ARG A 1 94 ? 11.905 -8.442 -5.739 1.00 81.75 94 ARG A N 1
ATOM 670 C CA . ARG A 1 94 ? 12.954 -9.372 -5.311 1.00 81.75 94 ARG A CA 1
ATOM 671 C C . ARG A 1 94 ? 14.195 -9.226 -6.193 1.00 81.75 94 ARG A C 1
ATOM 673 O O . ARG A 1 94 ? 14.126 -9.336 -7.411 1.00 81.75 94 ARG A O 1
ATOM 680 N N . GLY A 1 95 ? 15.347 -8.994 -5.564 1.00 73.00 95 GLY A N 1
ATOM 681 C CA . GLY A 1 95 ? 16.622 -8.819 -6.270 1.00 73.00 95 GLY A CA 1
ATOM 682 C C . GLY A 1 95 ? 16.787 -7.460 -6.958 1.00 73.00 95 GLY A C 1
ATOM 683 O O . GLY A 1 95 ? 17.798 -7.244 -7.620 1.00 73.00 95 GLY A O 1
ATOM 684 N N . THR A 1 96 ? 15.838 -6.534 -6.783 1.00 78.31 96 THR A N 1
ATOM 685 C CA . THR A 1 96 ? 15.948 -5.174 -7.314 1.00 78.31 96 THR A CA 1
ATOM 686 C C . THR A 1 96 ? 16.512 -4.243 -6.248 1.00 78.31 96 THR A C 1
ATOM 688 O O . THR A 1 96 ? 15.959 -4.142 -5.156 1.00 78.31 96 THR A O 1
ATOM 691 N N . SER A 1 97 ? 17.605 -3.544 -6.557 1.00 77.75 97 SER A N 1
ATOM 692 C CA . SER A 1 97 ? 18.148 -2.507 -5.679 1.00 77.75 97 SER A CA 1
ATOM 693 C C . SER A 1 97 ? 17.964 -1.140 -6.318 1.00 77.75 97 SER A C 1
ATOM 695 O O . SER A 1 97 ? 18.451 -0.897 -7.421 1.00 77.75 97 SER A O 1
ATOM 697 N N . CYS A 1 98 ? 17.351 -0.199 -5.594 1.00 78.25 98 CYS A N 1
ATOM 698 C CA . CYS A 1 98 ? 17.187 1.180 -6.065 1.00 78.25 98 CYS A CA 1
ATOM 699 C C . CYS A 1 98 ? 18.525 1.940 -6.225 1.00 78.25 98 CYS A C 1
ATOM 701 O O . CYS A 1 98 ? 18.533 3.090 -6.668 1.00 78.25 98 CYS A O 1
ATOM 703 N N . SER A 1 99 ? 19.658 1.327 -5.856 1.00 75.31 99 SER A N 1
ATOM 704 C CA . SER A 1 99 ? 21.011 1.827 -6.129 1.00 75.31 99 SER A CA 1
ATOM 705 C C . SER A 1 99 ? 21.636 1.271 -7.416 1.00 75.31 99 SER A C 1
ATOM 707 O O . SER A 1 99 ? 22.540 1.911 -7.947 1.00 75.31 99 SER A O 1
ATOM 709 N N . ASN A 1 100 ? 21.166 0.126 -7.931 1.00 73.88 100 ASN A N 1
ATOM 710 C CA . ASN A 1 100 ? 21.756 -0.560 -9.084 1.00 73.88 100 ASN A CA 1
ATOM 711 C C . ASN A 1 100 ? 20.892 -0.391 -10.334 1.00 73.88 100 ASN A C 1
ATOM 713 O O . ASN A 1 100 ? 19.802 -0.958 -10.436 1.00 73.88 100 ASN A O 1
ATOM 717 N N . TYR A 1 101 ? 21.426 0.340 -11.313 1.00 64.69 101 TYR A N 1
ATOM 718 C CA . TYR A 1 101 ? 20.723 0.680 -12.551 1.00 64.69 101 TYR A CA 1
ATOM 719 C C . TYR A 1 101 ? 20.301 -0.552 -13.370 1.00 64.69 101 TYR A C 1
ATOM 721 O O . TYR A 1 101 ? 19.188 -0.568 -13.888 1.00 64.69 101 TYR A O 1
ATOM 729 N N . GLU A 1 102 ? 21.131 -1.600 -13.439 1.00 65.88 102 GLU A N 1
ATOM 730 C CA . GLU A 1 102 ? 20.825 -2.814 -14.219 1.00 65.88 102 GLU A CA 1
ATOM 731 C C . GLU A 1 102 ? 19.598 -3.546 -13.673 1.00 65.88 102 GLU A C 1
ATOM 733 O O . GLU A 1 102 ? 18.715 -3.940 -14.429 1.00 65.88 102 GLU A O 1
ATOM 738 N N . SER A 1 103 ? 19.481 -3.629 -12.344 1.00 67.38 103 SER A N 1
ATOM 739 C CA . SER A 1 103 ? 18.350 -4.297 -11.691 1.00 67.38 103 SER A CA 1
ATOM 740 C C . SER A 1 103 ? 17.025 -3.542 -11.861 1.00 67.38 103 SER A C 1
ATOM 742 O O . SER A 1 103 ? 15.957 -4.147 -11.890 1.00 67.38 103 SER A O 1
ATOM 744 N N . ILE A 1 104 ? 17.091 -2.216 -12.013 1.00 68.75 104 ILE A N 1
ATOM 745 C CA . ILE A 1 104 ? 15.925 -1.354 -12.239 1.00 68.75 104 ILE A CA 1
ATOM 746 C C . ILE A 1 104 ? 15.424 -1.484 -13.684 1.00 68.75 104 ILE A C 1
ATOM 748 O O . ILE A 1 104 ? 14.216 -1.455 -13.926 1.00 68.75 104 ILE A O 1
ATOM 752 N N . TRP A 1 105 ? 16.347 -1.640 -14.637 1.00 63.16 105 TRP A N 1
ATOM 753 C CA . TRP A 1 105 ? 16.046 -1.717 -16.068 1.00 63.16 105 TRP A CA 1
ATOM 754 C C . TRP A 1 105 ? 15.299 -3.004 -16.438 1.00 63.16 105 TRP A C 1
ATOM 756 O O . TRP A 1 105 ? 14.459 -3.008 -17.339 1.00 63.16 105 TRP A O 1
ATOM 766 N N . ASP A 1 106 ? 15.557 -4.100 -15.724 1.00 66.25 106 ASP A N 1
ATOM 767 C CA . ASP A 1 106 ? 14.888 -5.370 -15.997 1.00 66.25 106 ASP A CA 1
ATOM 768 C C . ASP A 1 106 ? 13.466 -5.475 -15.436 1.00 66.25 106 ASP A C 1
ATOM 770 O O . ASP A 1 106 ? 12.704 -6.341 -15.871 1.00 66.25 106 ASP A O 1
ATOM 774 N N . ASN A 1 107 ? 13.067 -4.557 -14.554 1.00 69.56 107 ASN A N 1
ATOM 775 C CA . ASN A 1 107 ? 11.807 -4.649 -13.832 1.00 69.56 107 ASN A CA 1
ATOM 776 C C . ASN A 1 107 ? 10.679 -3.859 -14.514 1.00 69.56 107 ASN A C 1
ATOM 778 O O . ASN A 1 107 ? 10.753 -2.636 -14.657 1.00 69.56 107 ASN A O 1
ATOM 782 N N . THR A 1 108 ? 9.601 -4.537 -14.908 1.00 68.94 108 THR A N 1
ATOM 783 C CA . THR A 1 108 ? 8.476 -3.959 -15.671 1.00 68.94 108 THR A CA 1
ATOM 784 C C . THR A 1 108 ? 7.644 -2.938 -14.890 1.00 68.94 108 THR A C 1
ATOM 786 O O . THR A 1 108 ? 7.057 -2.042 -15.499 1.00 68.94 108 THR A O 1
ATOM 789 N N . ILE A 1 109 ? 7.628 -3.000 -13.553 1.00 67.50 109 ILE A N 1
ATOM 790 C CA . ILE A 1 109 ? 6.943 -1.996 -12.718 1.00 67.50 109 ILE A CA 1
ATOM 791 C C . ILE A 1 109 ? 7.705 -0.665 -12.706 1.00 67.50 109 ILE A C 1
ATOM 793 O O . ILE A 1 109 ? 7.103 0.408 -12.761 1.00 67.50 109 ILE A O 1
ATOM 797 N N . ILE A 1 110 ? 9.033 -0.726 -12.610 1.00 73.75 110 ILE A N 1
ATOM 798 C CA . ILE A 1 110 ? 9.873 0.431 -12.271 1.00 73.75 110 ILE A CA 1
ATOM 799 C C . ILE A 1 110 ? 10.315 1.185 -13.528 1.00 73.75 110 ILE A C 1
ATOM 801 O O . ILE A 1 110 ? 10.357 2.415 -13.540 1.00 73.75 110 ILE A O 1
ATOM 805 N N . SER A 1 111 ? 10.595 0.440 -14.598 1.00 70.31 111 SER A N 1
ATOM 806 C CA . SER A 1 111 ? 11.038 0.957 -15.898 1.00 70.31 111 SER A CA 1
ATOM 807 C C . SER A 1 111 ? 9.940 1.670 -16.703 1.00 70.31 111 SER A C 1
ATOM 809 O O . SER A 1 111 ? 10.246 2.351 -17.682 1.00 70.31 111 SER A O 1
ATOM 811 N N . GLY A 1 112 ? 8.671 1.565 -16.280 1.00 69.38 112 GLY A N 1
ATOM 812 C CA . GLY A 1 112 ? 7.524 2.174 -16.969 1.00 69.38 112 GLY A CA 1
ATOM 813 C C . GLY A 1 112 ? 7.140 1.475 -18.276 1.00 69.38 112 GLY A C 1
ATOM 814 O O . GLY A 1 112 ? 6.522 2.118 -19.130 1.00 69.38 112 GLY A O 1
ATOM 815 N N . GLY A 1 113 ? 7.539 0.205 -18.410 1.00 71.31 113 GLY A N 1
ATOM 816 C CA . GLY A 1 113 ? 7.391 -0.612 -19.610 1.00 71.31 113 GLY A CA 1
ATOM 817 C C . GLY A 1 113 ? 8.690 -0.727 -20.401 1.00 71.31 113 GLY A C 1
ATOM 818 O O . GLY A 1 113 ? 9.462 0.231 -20.502 1.00 71.31 113 GLY A O 1
ATOM 819 N N . CYS A 1 114 ? 8.929 -1.911 -20.963 1.00 72.94 114 CYS A N 1
ATOM 820 C CA . CYS A 1 114 ? 10.091 -2.194 -21.793 1.00 72.94 114 CYS A CA 1
ATOM 821 C C . CYS A 1 114 ? 9.663 -3.021 -22.997 1.00 72.94 114 CYS A C 1
ATOM 823 O O . CYS A 1 114 ? 9.233 -4.163 -22.840 1.00 72.94 114 CYS A O 1
ATOM 825 N N . THR A 1 115 ? 9.895 -2.487 -24.190 1.00 75.81 115 THR A N 1
ATOM 826 C CA . THR A 1 115 ? 9.649 -3.200 -25.439 1.00 75.81 115 THR A CA 1
ATOM 827 C C . THR A 1 115 ? 10.969 -3.516 -26.140 1.00 75.81 115 THR A C 1
ATOM 829 O O . THR A 1 115 ? 11.986 -2.843 -25.944 1.00 75.81 115 THR A O 1
ATOM 832 N N . LYS A 1 116 ? 10.992 -4.591 -26.928 1.00 73.31 116 LYS A N 1
ATOM 833 C CA . LYS A 1 116 ? 12.161 -4.967 -27.731 1.00 73.31 116 LYS A CA 1
ATOM 834 C C . LYS A 1 116 ? 11.953 -4.442 -29.144 1.00 73.31 116 LYS A C 1
ATOM 836 O O . LYS A 1 116 ? 11.113 -4.968 -29.864 1.00 73.31 116 LYS A O 1
ATOM 841 N N . ILE A 1 117 ? 12.747 -3.451 -29.540 1.00 69.94 117 ILE A N 1
ATOM 842 C CA . ILE A 1 117 ? 12.816 -2.973 -30.926 1.00 69.94 117 ILE A CA 1
ATOM 843 C C . ILE A 1 117 ? 14.170 -3.429 -31.467 1.00 69.94 117 ILE A C 1
ATOM 845 O O . ILE A 1 117 ? 15.205 -3.140 -30.867 1.00 69.94 117 ILE A O 1
ATOM 849 N N . ASP A 1 118 ? 14.163 -4.225 -32.536 1.00 66.25 118 ASP A N 1
ATOM 850 C CA . ASP A 1 118 ? 15.369 -4.697 -33.233 1.00 66.25 118 ASP A CA 1
ATOM 851 C C . ASP A 1 118 ? 16.457 -5.273 -32.307 1.00 66.25 118 ASP A C 1
ATOM 853 O O . ASP A 1 118 ? 17.614 -4.860 -32.319 1.00 66.25 118 ASP A O 1
ATOM 857 N N . LYS A 1 119 ? 16.071 -6.247 -31.467 1.00 67.06 119 LYS A N 1
ATOM 858 C CA . LYS A 1 119 ? 16.930 -6.947 -30.480 1.00 67.06 119 LYS A CA 1
ATOM 859 C C . LYS A 1 119 ? 17.495 -6.066 -29.354 1.00 67.06 119 LYS A C 1
ATOM 861 O O . LYS A 1 119 ? 18.182 -6.592 -28.481 1.00 67.06 119 LYS A O 1
ATOM 866 N N . THR A 1 120 ? 17.142 -4.784 -29.306 1.00 68.44 120 THR A N 1
ATOM 867 C CA . THR A 1 120 ? 17.567 -3.849 -28.260 1.00 68.44 120 THR A CA 1
ATOM 868 C C . THR A 1 120 ? 16.391 -3.585 -27.314 1.00 68.44 120 THR A C 1
ATOM 870 O O . THR A 1 120 ? 15.279 -3.289 -27.752 1.00 68.44 120 THR A O 1
ATOM 873 N N . LYS A 1 121 ? 16.594 -3.756 -26.001 1.00 68.94 121 LYS A N 1
ATOM 874 C CA . LYS A 1 121 ? 15.549 -3.527 -24.989 1.00 68.94 121 LYS A CA 1
ATOM 875 C C . LYS A 1 121 ? 15.461 -2.028 -24.700 1.00 68.94 121 LYS A C 1
ATOM 877 O O . LYS A 1 121 ? 16.369 -1.467 -24.094 1.00 68.94 121 LYS A O 1
ATOM 882 N N . VAL A 1 122 ? 14.373 -1.392 -25.126 1.00 72.69 122 VAL A N 1
ATOM 883 C CA . VAL A 1 122 ? 14.119 0.035 -24.899 1.00 72.69 122 VAL A CA 1
ATOM 884 C C . VAL A 1 122 ? 13.051 0.167 -23.820 1.00 72.69 122 VAL A C 1
ATOM 886 O O . VAL A 1 122 ? 11.993 -0.452 -23.915 1.00 72.69 122 VAL A O 1
ATOM 889 N N . CYS A 1 123 ? 13.331 0.956 -22.784 1.00 77.69 123 CYS A N 1
ATOM 890 C CA . CYS A 1 123 ? 12.419 1.169 -21.662 1.00 77.69 123 CYS A CA 1
ATOM 891 C C . CYS A 1 123 ? 11.986 2.633 -21.560 1.00 77.69 123 CYS A C 1
ATOM 893 O O . CYS A 1 123 ? 12.701 3.532 -22.004 1.00 77.69 123 CYS A O 1
ATOM 895 N N . GLY A 1 124 ? 10.804 2.864 -20.984 1.00 68.88 124 GLY A N 1
ATOM 896 C CA . GLY A 1 124 ? 10.128 4.165 -21.004 1.00 68.88 124 GLY A CA 1
ATOM 897 C C . GLY A 1 124 ? 10.777 5.263 -20.158 1.00 68.88 124 GLY A C 1
ATOM 898 O O . GLY A 1 124 ? 10.483 6.441 -20.370 1.00 68.88 124 GLY A O 1
ATOM 899 N N . TYR A 1 125 ? 11.660 4.910 -19.219 1.00 70.56 125 TYR A N 1
ATOM 900 C CA . TYR A 1 125 ? 12.319 5.864 -18.328 1.00 70.56 125 TYR A CA 1
ATOM 901 C C . TYR A 1 125 ? 13.845 5.787 -18.360 1.00 70.56 125 TYR A C 1
ATOM 903 O O . TYR A 1 125 ? 14.445 4.715 -18.380 1.00 70.56 125 TYR A O 1
ATOM 911 N N . THR A 1 126 ? 14.465 6.965 -18.272 1.00 66.75 126 THR A N 1
ATOM 912 C CA . THR A 1 126 ? 15.892 7.137 -17.993 1.00 66.75 126 THR A CA 1
ATOM 913 C C . THR A 1 126 ? 16.208 6.784 -16.526 1.00 66.75 126 THR A C 1
ATOM 915 O O . THR A 1 126 ? 15.311 6.782 -15.675 1.00 66.75 126 THR A O 1
ATOM 918 N N . PRO A 1 127 ? 17.474 6.490 -16.177 1.00 65.25 127 PRO A N 1
ATOM 919 C CA . PRO A 1 127 ? 17.845 6.015 -14.838 1.00 65.25 127 PRO A CA 1
ATOM 920 C C . PRO A 1 127 ? 17.509 6.977 -13.680 1.00 65.25 127 PRO A C 1
ATOM 922 O O . PRO A 1 127 ? 17.346 6.523 -12.548 1.00 65.25 127 PRO A O 1
ATOM 925 N N . SER A 1 128 ? 17.356 8.287 -13.923 1.00 69.00 128 SER A N 1
ATOM 926 C CA . SER A 1 128 ? 17.033 9.260 -12.867 1.00 69.00 128 SER A CA 1
ATOM 927 C C . SER A 1 128 ? 15.585 9.164 -12.339 1.00 69.00 128 SER A C 1
ATOM 929 O O . SER A 1 128 ? 15.426 8.977 -11.130 1.00 69.00 128 SER A O 1
ATOM 931 N N . PRO A 1 129 ? 14.516 9.214 -13.164 1.00 76.81 129 PRO A N 1
ATOM 932 C CA . PRO A 1 129 ? 13.144 9.010 -12.690 1.00 76.81 129 PRO A CA 1
ATOM 933 C C . PRO A 1 129 ? 12.871 7.573 -12.226 1.00 76.81 129 PRO A C 1
ATOM 935 O O . PRO A 1 129 ? 12.037 7.369 -11.341 1.00 76.81 129 PRO A O 1
ATOM 938 N N . ALA A 1 130 ? 13.593 6.580 -12.755 1.00 76.56 130 ALA A N 1
ATOM 939 C CA . ALA A 1 130 ? 13.415 5.178 -12.379 1.00 76.56 130 ALA A CA 1
ATOM 940 C C . ALA A 1 130 ? 13.783 4.902 -10.905 1.00 76.56 130 ALA A C 1
ATOM 942 O O . ALA A 1 130 ? 13.110 4.122 -10.229 1.00 76.56 130 ALA A O 1
ATOM 943 N N . LYS A 1 131 ? 14.782 5.611 -10.355 1.00 81.75 131 LYS A N 1
ATOM 944 C CA . LYS A 1 131 ? 15.141 5.518 -8.928 1.00 81.75 131 LYS A CA 1
ATOM 945 C C . LYS A 1 131 ? 13.998 5.961 -8.012 1.00 81.75 13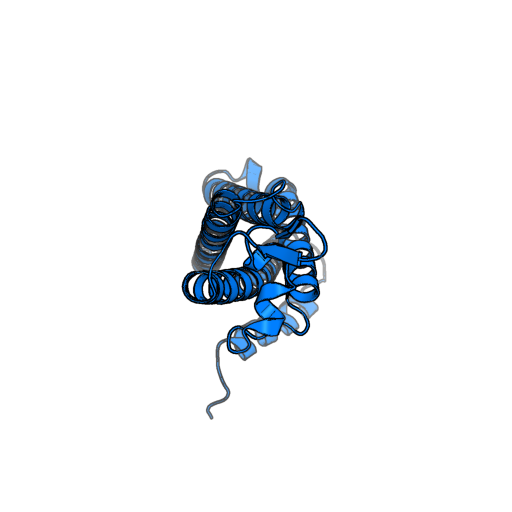1 LYS A C 1
ATOM 947 O O . LYS A 1 131 ? 13.685 5.269 -7.048 1.00 81.75 131 LYS A O 1
ATOM 952 N N . SER A 1 132 ? 13.349 7.082 -8.335 1.00 83.38 132 SER A N 1
ATOM 953 C CA . SER A 1 132 ? 12.198 7.572 -7.565 1.00 83.38 132 SER A CA 1
ATOM 954 C C . SER A 1 132 ? 11.045 6.567 -7.595 1.00 83.38 132 SER A C 1
ATOM 956 O O . SER A 1 132 ? 10.476 6.268 -6.548 1.00 83.38 132 SER A O 1
ATOM 958 N N . ARG A 1 133 ? 10.769 5.957 -8.758 1.00 81.75 133 ARG A N 1
ATOM 959 C CA . ARG A 1 133 ? 9.742 4.911 -8.890 1.00 81.75 133 ARG A CA 1
ATOM 960 C C . ARG A 1 133 ? 10.049 3.675 -8.046 1.00 81.75 133 ARG A C 1
ATOM 962 O O . ARG A 1 133 ? 9.136 3.130 -7.436 1.00 81.75 133 ARG A O 1
ATOM 969 N N . CYS A 1 134 ? 11.315 3.260 -7.998 1.00 86.44 134 CYS A N 1
ATOM 970 C CA . CYS A 1 134 ? 11.765 2.128 -7.189 1.00 86.44 134 CYS A CA 1
ATOM 971 C C . CYS A 1 134 ? 11.499 2.375 -5.702 1.00 86.44 134 CYS A C 1
ATOM 973 O O . CYS A 1 134 ? 10.862 1.559 -5.039 1.00 86.44 134 CYS A O 1
ATOM 975 N N . THR A 1 135 ? 11.903 3.546 -5.197 1.00 88.94 135 THR A N 1
ATOM 976 C CA . THR A 1 135 ? 11.649 3.932 -3.805 1.00 88.94 135 THR A CA 1
ATOM 977 C C . THR A 1 135 ? 10.153 4.024 -3.510 1.00 88.94 135 THR A C 1
ATOM 979 O O . THR A 1 135 ? 9.718 3.555 -2.464 1.00 88.94 135 THR A O 1
ATOM 982 N N . SER A 1 136 ? 9.347 4.557 -4.434 1.00 89.19 136 SER A N 1
ATOM 983 C CA . SER A 1 136 ? 7.890 4.583 -4.278 1.00 89.19 136 SER A CA 1
ATOM 984 C C . SER A 1 136 ? 7.283 3.180 -4.222 1.00 89.19 136 SER A C 1
ATOM 986 O O . SER A 1 136 ? 6.476 2.927 -3.340 1.00 89.19 136 SER A O 1
ATOM 988 N N . ALA A 1 137 ? 7.687 2.253 -5.095 1.00 88.50 137 ALA A N 1
ATOM 989 C CA . ALA A 1 137 ? 7.187 0.874 -5.088 1.00 88.50 137 ALA A CA 1
ATOM 990 C C . ALA A 1 137 ? 7.586 0.113 -3.810 1.00 88.50 137 ALA A C 1
ATOM 992 O O . ALA A 1 137 ? 6.796 -0.647 -3.247 1.00 88.50 137 ALA A O 1
ATOM 993 N N . GLN A 1 138 ? 8.804 0.344 -3.315 1.00 89.69 138 GLN A N 1
ATOM 994 C CA . GLN A 1 138 ? 9.264 -0.230 -2.052 1.00 89.69 138 GLN A CA 1
ATOM 995 C C . GLN A 1 138 ? 8.487 0.342 -0.857 1.00 89.69 138 GLN A C 1
ATOM 997 O O . GLN A 1 138 ? 8.100 -0.409 0.038 1.00 89.69 138 GLN A O 1
ATOM 1002 N N . ALA A 1 139 ? 8.213 1.651 -0.860 1.00 91.06 139 ALA A N 1
ATOM 1003 C CA . ALA A 1 139 ? 7.367 2.283 0.147 1.00 91.06 139 ALA A CA 1
ATOM 1004 C C . ALA A 1 139 ? 5.936 1.724 0.108 1.00 91.06 139 ALA A C 1
ATOM 1006 O O . ALA A 1 139 ? 5.395 1.389 1.157 1.00 91.06 139 ALA A O 1
ATOM 1007 N N . ASP A 1 140 ? 5.359 1.549 -1.084 1.00 91.00 140 ASP A N 1
ATOM 1008 C CA . ASP A 1 140 ? 4.032 0.951 -1.290 1.00 91.00 140 ASP A CA 1
ATOM 1009 C C . ASP A 1 140 ? 3.938 -0.433 -0.633 1.00 91.00 140 ASP A C 1
ATOM 1011 O O . ASP A 1 140 ? 3.045 -0.703 0.165 1.00 91.00 140 ASP A O 1
ATOM 1015 N N . THR A 1 141 ? 4.952 -1.270 -0.871 1.00 91.62 141 THR A N 1
ATOM 1016 C CA . THR A 1 141 ? 5.070 -2.608 -0.271 1.00 91.62 141 THR A CA 1
ATOM 1017 C C . THR A 1 141 ? 5.039 -2.542 1.257 1.00 91.62 141 THR A C 1
ATOM 1019 O O . THR A 1 141 ? 4.313 -3.299 1.903 1.00 91.62 141 THR A O 1
ATOM 1022 N N . ALA A 1 142 ? 5.809 -1.625 1.851 1.00 92.94 142 ALA A N 1
ATOM 1023 C CA . ALA A 1 142 ? 5.853 -1.453 3.299 1.00 92.94 142 ALA A CA 1
ATOM 1024 C C . ALA A 1 142 ? 4.499 -0.986 3.856 1.00 92.94 142 ALA A C 1
ATOM 1026 O O . ALA A 1 142 ? 4.017 -1.544 4.841 1.00 92.94 142 ALA A O 1
ATOM 1027 N N . PHE A 1 143 ? 3.851 -0.016 3.206 1.00 92.81 143 PHE A N 1
ATOM 1028 C CA . PHE A 1 143 ? 2.538 0.471 3.627 1.00 92.81 143 PHE A CA 1
ATOM 1029 C C . PHE A 1 143 ? 1.431 -0.574 3.460 1.00 92.81 143 PHE A C 1
ATOM 1031 O O . PHE A 1 143 ? 0.521 -0.599 4.283 1.00 92.81 143 PHE A O 1
ATOM 1038 N N . MET A 1 144 ? 1.523 -1.481 2.483 1.00 92.25 144 MET A N 1
ATOM 1039 C CA . MET A 1 144 ? 0.606 -2.620 2.379 1.00 92.25 144 MET A CA 1
ATOM 1040 C C . MET A 1 144 ? 0.744 -3.573 3.572 1.00 92.25 144 MET A C 1
ATOM 1042 O O . MET A 1 144 ? -0.263 -3.955 4.164 1.00 92.25 144 MET A O 1
ATOM 1046 N N . PHE A 1 145 ? 1.968 -3.913 3.993 1.00 92.06 145 PHE A N 1
ATOM 1047 C CA . PHE A 1 145 ? 2.170 -4.745 5.187 1.00 92.06 145 PHE A CA 1
ATOM 1048 C C . PHE A 1 145 ? 1.730 -4.040 6.476 1.00 92.06 145 PHE A C 1
ATOM 1050 O O . PHE A 1 145 ? 1.087 -4.661 7.322 1.00 92.06 145 PHE A O 1
ATOM 1057 N N . LEU A 1 146 ? 2.012 -2.742 6.619 1.00 91.12 146 LEU A N 1
ATOM 1058 C CA . LEU A 1 146 ? 1.516 -1.949 7.749 1.00 91.12 146 LEU A CA 1
ATOM 1059 C C . LEU A 1 146 ? -0.018 -1.880 7.755 1.00 91.12 146 LEU A C 1
ATOM 1061 O O . LEU A 1 146 ? -0.637 -2.059 8.802 1.00 91.12 146 LEU A O 1
ATOM 1065 N N . GLY A 1 147 ? -0.636 -1.692 6.586 1.00 88.44 147 GLY A N 1
ATOM 1066 C CA . GLY A 1 147 ? -2.086 -1.720 6.406 1.00 88.44 147 GLY A CA 1
ATOM 1067 C C . GLY A 1 147 ? -2.698 -3.056 6.825 1.00 88.44 147 GLY A C 1
ATOM 1068 O O . GLY A 1 147 ? -3.698 -3.066 7.539 1.00 88.44 147 GLY A O 1
ATOM 1069 N N . PHE A 1 148 ? -2.062 -4.177 6.473 1.00 90.81 148 PHE A N 1
ATOM 1070 C CA . PHE A 1 148 ? -2.469 -5.509 6.926 1.00 90.81 148 PHE A CA 1
ATOM 1071 C C . PHE A 1 148 ? -2.423 -5.645 8.454 1.00 90.81 148 PHE A C 1
ATOM 1073 O O . PHE A 1 148 ? -3.413 -6.060 9.053 1.00 90.81 148 PHE A O 1
ATOM 1080 N N . VAL A 1 149 ? -1.317 -5.249 9.094 1.00 90.50 149 VAL A N 1
ATOM 1081 C CA . VAL A 1 149 ? -1.173 -5.318 10.561 1.00 90.50 149 VAL A CA 1
ATOM 1082 C C . VAL A 1 149 ? -2.257 -4.497 11.260 1.00 90.50 149 VAL A C 1
ATOM 1084 O O . VAL A 1 149 ? -2.863 -4.967 12.222 1.00 90.50 149 VAL A O 1
ATOM 1087 N N . VAL A 1 150 ? -2.552 -3.296 10.755 1.00 88.25 150 VAL A N 1
ATOM 1088 C CA . VAL A 1 150 ? -3.628 -2.464 11.305 1.00 88.25 150 VAL A CA 1
ATOM 1089 C C . VAL A 1 150 ? -5.000 -3.099 11.077 1.00 88.25 150 VAL A C 1
ATOM 1091 O O . VAL A 1 150 ? -5.800 -3.116 12.008 1.00 88.25 150 VAL A O 1
ATOM 1094 N N . CYS A 1 151 ? -5.274 -3.667 9.896 1.00 86.06 151 CYS A N 1
ATOM 1095 C CA . CYS A 1 151 ? -6.537 -4.367 9.635 1.00 86.06 151 CYS A CA 1
ATOM 1096 C C . CYS A 1 151 ? -6.735 -5.536 10.606 1.00 86.06 151 CYS A C 1
ATOM 1098 O O . CYS A 1 151 ? -7.810 -5.663 11.179 1.00 86.06 151 CYS A O 1
ATOM 1100 N N . VAL A 1 152 ? -5.697 -6.338 10.864 1.00 86.06 152 VAL A N 1
ATOM 1101 C CA . VAL A 1 152 ? -5.749 -7.424 11.857 1.00 86.06 152 VAL A CA 1
ATOM 1102 C C . VAL A 1 152 ? -5.983 -6.877 13.266 1.00 86.06 152 VAL A C 1
ATOM 1104 O O . VAL A 1 152 ? -6.817 -7.413 13.991 1.00 86.06 152 VAL A O 1
ATOM 1107 N N . GLY A 1 153 ? -5.304 -5.791 13.649 1.00 83.50 153 GLY A N 1
ATOM 1108 C CA . GLY A 1 153 ? -5.501 -5.151 14.952 1.00 83.50 153 GLY A CA 1
ATOM 1109 C C . GLY A 1 153 ? -6.934 -4.648 15.156 1.00 83.50 153 GLY A C 1
ATOM 1110 O O . GLY A 1 153 ? -7.525 -4.855 16.215 1.00 83.50 153 GLY A O 1
ATOM 1111 N N . VAL A 1 154 ? -7.524 -4.047 14.122 1.00 80.06 154 VAL A N 1
ATOM 1112 C CA . VAL A 1 154 ? -8.921 -3.599 14.126 1.00 80.06 154 VAL A CA 1
ATOM 1113 C C . VAL A 1 154 ? -9.884 -4.788 14.163 1.00 80.06 154 VAL A C 1
ATOM 1115 O O . VAL A 1 154 ? -10.818 -4.789 14.964 1.00 80.06 154 VAL A O 1
ATOM 1118 N N . TRP A 1 155 ? -9.643 -5.817 13.354 1.00 77.69 155 TRP A N 1
ATOM 1119 C CA . TRP A 1 155 ? -10.485 -7.010 13.280 1.00 77.69 155 TRP A CA 1
ATOM 1120 C C . TRP A 1 155 ? -10.521 -7.763 14.614 1.00 77.69 155 TRP A C 1
ATOM 1122 O O . TRP A 1 155 ? -11.592 -8.057 15.138 1.00 77.69 155 TRP A O 1
ATOM 1132 N N . TRP A 1 156 ? -9.354 -7.950 15.234 1.00 75.00 156 TRP A N 1
ATOM 1133 C CA . TRP A 1 156 ? -9.223 -8.524 16.573 1.00 75.00 156 TRP A CA 1
ATOM 1134 C C . TRP A 1 156 ? -9.943 -7.691 17.636 1.00 75.00 156 TRP A C 1
ATOM 1136 O O . TRP A 1 156 ? -10.608 -8.233 18.518 1.00 75.00 156 TRP A O 1
ATOM 1146 N N . SER A 1 157 ? -9.858 -6.358 17.534 1.00 69.06 157 SER A N 1
ATOM 1147 C CA . SER A 1 157 ? -10.561 -5.472 18.463 1.00 69.06 157 SER A CA 1
ATOM 1148 C C . SER A 1 157 ? -12.084 -5.551 18.343 1.00 69.06 157 SER A C 1
ATOM 1150 O O . SER A 1 157 ? -12.778 -5.361 19.341 1.00 69.06 157 SER A O 1
ATOM 1152 N N . GLY A 1 158 ? -12.588 -5.877 17.149 1.00 64.94 158 GLY A N 1
ATOM 1153 C CA . GLY A 1 158 ? -13.988 -6.205 16.915 1.00 64.94 158 GLY A CA 1
ATOM 1154 C C . GLY A 1 158 ? -14.380 -7.532 17.561 1.00 64.94 158 GLY A C 1
ATOM 1155 O O . GLY A 1 158 ? -15.379 -7.566 18.276 1.00 64.94 158 GLY A O 1
ATOM 1156 N N . ILE A 1 159 ? -13.572 -8.585 17.372 1.00 64.25 159 ILE A N 1
ATOM 1157 C CA . ILE A 1 159 ? -13.814 -9.945 17.896 1.00 64.25 159 ILE A CA 1
ATOM 1158 C C . ILE A 1 159 ? -13.982 -9.957 19.410 1.00 64.25 159 ILE A C 1
ATOM 1160 O O . ILE A 1 159 ? -15.000 -10.429 19.918 1.00 64.25 159 ILE A O 1
ATOM 1164 N N . CYS A 1 160 ? -13.064 -9.325 20.141 1.00 53.88 160 CYS A N 1
ATOM 1165 C CA . CYS A 1 160 ? -13.176 -9.279 21.599 1.00 53.88 160 CYS A CA 1
ATOM 1166 C C . CYS A 1 160 ? -14.387 -8.450 22.098 1.00 53.88 160 CYS A C 1
ATOM 1168 O O . CYS A 1 160 ? -14.673 -8.472 23.293 1.00 53.88 160 CYS A O 1
ATOM 1170 N N . LEU A 1 161 ? -15.114 -7.732 21.225 1.00 50.28 161 LEU A N 1
ATOM 1171 C CA . LEU A 1 161 ? -16.364 -7.039 21.569 1.00 50.28 161 LEU A CA 1
ATOM 1172 C C . LEU A 1 161 ? -17.603 -7.943 21.428 1.00 50.28 161 LEU A C 1
ATOM 1174 O O . LEU A 1 161 ? -18.556 -7.782 22.187 1.00 50.28 161 LEU A O 1
ATOM 1178 N N . SER A 1 162 ? -17.600 -8.884 20.480 1.00 47.12 162 SER A N 1
ATOM 1179 C CA . SER A 1 162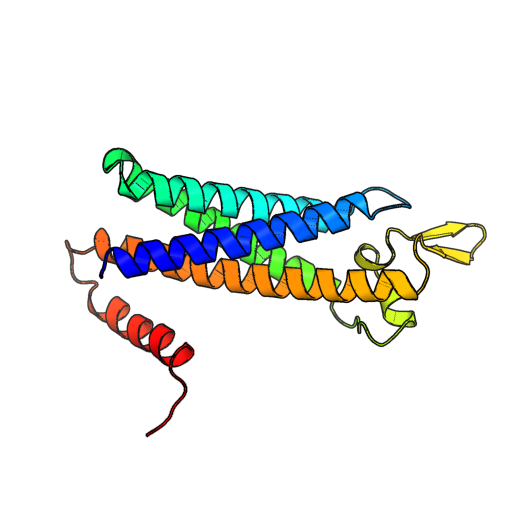 ? -18.709 -9.825 20.248 1.00 47.12 162 SER A CA 1
ATOM 1180 C C . SER A 1 162 ? -18.604 -11.112 21.071 1.00 47.12 162 SER A C 1
ATOM 1182 O O . SER A 1 162 ? -19.638 -11.701 21.368 1.00 47.12 162 SER A O 1
ATOM 1184 N N . ASP A 1 163 ? -17.396 -11.507 21.492 1.00 42.62 163 ASP A N 1
ATOM 1185 C CA . ASP A 1 163 ? -17.148 -12.724 22.286 1.00 42.62 163 ASP A CA 1
ATOM 1186 C C . ASP A 1 163 ? -17.162 -12.500 23.809 1.00 42.62 163 ASP A C 1
ATOM 1188 O O . ASP A 1 163 ? -16.783 -13.373 24.585 1.00 42.62 163 ASP A O 1
ATOM 1192 N N . CYS A 1 164 ? -17.703 -11.375 24.289 1.00 44.97 164 CYS A N 1
ATOM 1193 C CA . CYS A 1 164 ? -18.020 -11.191 25.715 1.00 44.97 164 CYS A CA 1
ATOM 1194 C C . CYS A 1 164 ? -19.292 -11.973 26.128 1.00 44.97 164 CYS A C 1
ATOM 1196 O O . CYS A 1 164 ? -20.102 -11.497 26.928 1.00 44.97 164 CYS A O 1
ATOM 1198 N N . LYS A 1 165 ? -19.503 -13.151 25.525 1.00 43.09 165 LYS A N 1
ATOM 1199 C CA . LYS A 1 165 ? -20.589 -14.075 25.848 1.00 43.09 165 LYS A CA 1
ATOM 1200 C C . LYS A 1 165 ? -20.092 -15.472 26.240 1.00 43.09 165 LYS A C 1
ATOM 1202 O O . LYS A 1 165 ? -20.751 -16.034 27.097 1.00 43.09 165 LYS A O 1
ATOM 1207 N N . ASP A 1 166 ? -18.937 -15.972 25.774 1.00 37.44 166 ASP A N 1
ATOM 1208 C CA . ASP A 1 166 ? -18.424 -17.298 26.181 1.00 37.44 166 ASP A CA 1
ATOM 1209 C C . ASP A 1 166 ? -16.869 -17.397 26.164 1.00 37.44 166 ASP A C 1
ATOM 1211 O O . ASP A 1 166 ? -16.221 -17.057 25.180 1.00 37.44 166 ASP A O 1
ATOM 1215 N N . GLU A 1 167 ? -16.290 -17.844 27.292 1.00 41.06 167 GLU A N 1
ATOM 1216 C CA . GLU A 1 167 ? -14.974 -18.477 27.598 1.00 41.06 167 GLU A CA 1
ATOM 1217 C C . GLU A 1 167 ? -13.659 -18.244 26.787 1.00 41.06 167 GLU A C 1
ATOM 1219 O O . GLU A 1 167 ? -12.662 -18.898 27.085 1.00 41.06 167 GLU A O 1
ATOM 1224 N N . VAL A 1 168 ? -13.543 -17.300 25.844 1.00 42.03 168 VAL A N 1
ATOM 1225 C CA . VAL A 1 168 ? -12.308 -17.077 25.033 1.00 42.03 168 VAL A CA 1
ATOM 1226 C C . VAL A 1 168 ? -11.526 -15.815 25.460 1.00 42.03 168 VAL A C 1
ATOM 1228 O O . VAL A 1 168 ? -10.913 -15.113 24.655 1.00 42.03 168 VAL A O 1
ATOM 1231 N N . CYS A 1 169 ? -11.516 -15.486 26.754 1.00 44.66 169 CYS A N 1
ATOM 1232 C CA . CYS A 1 169 ? -10.810 -14.296 27.261 1.00 44.66 169 CYS A CA 1
ATOM 1233 C C . CYS A 1 169 ? -9.271 -14.442 27.298 1.00 44.66 169 CYS A C 1
ATOM 1235 O O . CYS A 1 169 ? -8.562 -13.437 27.190 1.00 44.66 169 CYS A O 1
ATOM 1237 N N . ASP A 1 170 ? -8.728 -15.661 27.393 1.00 40.50 170 ASP A N 1
ATOM 1238 C CA . ASP A 1 170 ? -7.291 -15.856 27.662 1.00 40.50 170 ASP A CA 1
ATOM 1239 C C . ASP A 1 170 ? -6.376 -15.633 26.443 1.00 40.50 170 ASP A C 1
ATOM 1241 O O . ASP A 1 170 ? -5.272 -15.097 26.586 1.00 40.50 170 ASP A O 1
ATOM 1245 N N . MET A 1 171 ? -6.832 -15.917 25.216 1.00 43.06 171 MET A N 1
ATOM 1246 C CA . MET A 1 171 ? -6.041 -15.609 24.009 1.00 43.06 171 MET A CA 1
ATOM 1247 C C . MET A 1 171 ? -6.020 -14.107 23.676 1.00 43.06 171 MET A C 1
ATOM 1249 O O . MET A 1 171 ? -5.024 -13.619 23.136 1.00 43.06 171 MET A O 1
ATOM 1253 N N . CYS A 1 172 ? -7.062 -13.346 24.049 1.00 42.38 172 CYS A N 1
ATOM 1254 C CA . CYS A 1 172 ? -7.122 -11.892 23.826 1.00 42.38 172 CYS A CA 1
ATOM 1255 C C . CYS A 1 172 ? -6.090 -11.129 24.691 1.00 42.38 172 CYS A C 1
ATOM 1257 O O . CYS A 1 172 ? -5.558 -10.104 24.258 1.00 42.38 172 CYS A O 1
ATOM 1259 N N . SER A 1 173 ? -5.700 -11.682 25.849 1.00 44.94 173 SER A N 1
ATOM 1260 C CA . SER A 1 173 ? -4.662 -11.119 26.730 1.00 44.94 173 SER A CA 1
ATOM 1261 C C . SER A 1 173 ? -3.229 -11.323 26.200 1.00 44.94 173 SER A C 1
ATOM 1263 O O . SER A 1 173 ? -2.404 -10.404 26.247 1.00 44.94 173 SER A O 1
ATOM 1265 N N . MET A 1 174 ? -2.919 -12.485 25.607 1.00 44.97 174 MET A N 1
ATOM 1266 C CA . MET A 1 174 ? -1.563 -12.788 25.112 1.00 44.97 174 MET A CA 1
ATOM 1267 C C . MET A 1 174 ? -1.119 -11.883 23.952 1.00 44.97 174 MET A C 1
ATOM 1269 O O . MET A 1 174 ? 0.039 -11.465 23.909 1.00 44.97 174 MET A O 1
ATOM 1273 N N . MET A 1 175 ? -2.021 -11.527 23.032 1.00 47.72 175 MET A N 1
ATOM 1274 C CA . MET A 1 175 ? -1.665 -10.682 21.882 1.00 47.72 175 MET A CA 1
ATOM 1275 C C . MET A 1 175 ? -1.775 -9.179 22.155 1.00 47.72 175 MET A C 1
ATOM 1277 O O . MET A 1 175 ? -1.058 -8.406 21.518 1.00 47.72 175 MET A O 1
ATOM 1281 N N . SER A 1 176 ? -2.572 -8.751 23.144 1.00 44.25 176 SER A N 1
ATOM 1282 C CA . SER A 1 176 ? -2.529 -7.362 23.621 1.00 44.25 176 SER A CA 1
ATOM 1283 C C . SER A 1 176 ? -1.144 -7.024 24.182 1.00 44.25 176 SER A C 1
ATOM 1285 O O . SER A 1 176 ? -0.628 -5.939 23.924 1.00 44.25 176 SER A O 1
ATOM 1287 N N . ASN A 1 177 ? -0.492 -7.977 24.857 1.00 44.28 177 ASN A N 1
ATOM 1288 C CA . ASN A 1 177 ? 0.906 -7.829 25.255 1.00 44.28 177 ASN A CA 1
ATOM 1289 C C . ASN A 1 177 ? 1.849 -7.815 24.049 1.00 44.28 177 ASN A C 1
ATOM 1291 O O . ASN A 1 177 ? 2.770 -7.012 24.042 1.00 44.28 177 ASN A O 1
ATOM 1295 N N . ALA A 1 178 ? 1.612 -8.615 23.003 1.00 42.59 178 ALA A N 1
ATOM 1296 C CA . ALA A 1 178 ? 2.462 -8.620 21.809 1.00 42.59 178 ALA A CA 1
ATOM 1297 C C . ALA A 1 178 ? 2.422 -7.284 21.037 1.00 42.59 178 ALA A C 1
ATOM 1299 O O . ALA A 1 178 ? 3.471 -6.750 20.692 1.00 42.59 178 ALA A O 1
ATOM 1300 N N . VAL A 1 179 ? 1.242 -6.691 20.813 1.00 44.38 179 VAL A N 1
ATOM 1301 C CA . VAL A 1 179 ? 1.114 -5.396 20.107 1.00 44.38 179 VAL A CA 1
ATOM 1302 C C . VAL A 1 179 ? 1.659 -4.228 20.946 1.00 44.38 179 VAL A C 1
ATOM 1304 O O . VAL A 1 179 ? 2.272 -3.305 20.402 1.00 44.38 179 VAL A O 1
ATOM 1307 N N . VAL A 1 180 ? 1.523 -4.283 22.276 1.00 40.47 180 VAL A N 1
ATOM 1308 C CA . VAL A 1 180 ? 2.168 -3.318 23.187 1.00 40.47 180 VAL A CA 1
ATOM 1309 C C . VAL A 1 180 ? 3.692 -3.517 23.217 1.00 40.47 180 VAL A C 1
ATOM 1311 O O . VAL A 1 180 ? 4.431 -2.536 23.188 1.00 40.47 180 VAL A O 1
ATOM 1314 N N . LEU A 1 181 ? 4.187 -4.757 23.155 1.00 30.64 181 LEU A N 1
ATOM 1315 C CA . LEU A 1 181 ? 5.622 -5.068 23.083 1.00 30.64 181 LEU A CA 1
ATOM 1316 C C . LEU A 1 181 ? 6.288 -4.581 21.788 1.00 30.64 181 LEU A C 1
ATOM 1318 O O . LEU A 1 181 ? 7.473 -4.260 21.808 1.00 30.64 181 LEU A O 1
ATOM 1322 N N . TYR A 1 182 ? 5.554 -4.485 20.674 1.00 38.16 182 TYR A N 1
ATOM 1323 C CA . TYR A 1 182 ? 6.100 -3.929 19.429 1.00 38.16 182 TYR A CA 1
ATOM 1324 C C . TYR A 1 182 ? 6.109 -2.393 19.387 1.00 38.16 182 TYR A C 1
ATOM 1326 O O . TYR A 1 182 ? 6.874 -1.823 18.611 1.00 38.16 182 TYR A O 1
ATOM 1334 N N . THR A 1 183 ? 5.304 -1.708 20.209 1.00 35.44 183 THR A N 1
ATOM 1335 C CA . THR A 1 183 ? 5.282 -0.231 20.274 1.00 35.44 183 THR A CA 1
ATOM 1336 C C . THR A 1 183 ? 6.091 0.345 21.433 1.00 35.44 183 THR A C 1
ATOM 1338 O O . THR A 1 183 ? 6.507 1.500 21.363 1.00 35.44 183 THR A O 1
ATOM 1341 N N . VAL A 1 184 ? 6.394 -0.450 22.460 1.00 33.06 184 VAL A N 1
ATOM 1342 C CA . VAL A 1 184 ? 7.215 -0.022 23.594 1.00 33.06 184 VAL A CA 1
ATOM 1343 C C . VAL A 1 184 ? 8.481 -0.864 23.621 1.00 33.06 184 VAL A C 1
ATOM 1345 O O . VAL A 1 184 ? 8.544 -1.942 24.207 1.00 33.06 184 VAL A O 1
ATOM 1348 N N . GLY A 1 185 ? 9.503 -0.352 22.936 1.00 28.44 185 GLY A N 1
ATOM 1349 C CA . GLY A 1 185 ? 10.861 -0.847 23.060 1.00 28.44 185 GLY A CA 1
ATOM 1350 C C . GLY A 1 185 ? 11.257 -0.980 24.530 1.00 28.44 185 GLY A C 1
ATOM 1351 O O . GLY A 1 185 ? 11.092 -0.063 25.331 1.00 28.44 185 GLY A O 1
ATOM 1352 N N . CYS A 1 186 ? 11.776 -2.164 24.831 1.00 33.12 186 CYS A N 1
ATOM 1353 C CA . CYS A 1 186 ? 12.480 -2.559 26.037 1.00 33.12 186 CYS A CA 1
ATOM 1354 C C . CYS A 1 186 ? 13.367 -1.420 26.582 1.00 33.12 186 CYS A C 1
ATOM 1356 O O . CYS A 1 186 ? 14.365 -1.049 25.966 1.00 33.12 186 CYS A O 1
ATOM 1358 N N . GLY A 1 187 ? 13.011 -0.886 27.745 1.00 28.41 187 GLY A N 1
ATOM 1359 C CA . GLY A 1 187 ? 13.775 0.123 28.468 1.00 28.41 187 GLY A CA 1
ATOM 1360 C C . GLY A 1 187 ? 13.355 0.061 29.925 1.00 28.41 187 GLY A C 1
ATOM 1361 O O . GLY A 1 187 ? 12.255 0.488 30.253 1.00 28.41 187 GLY A O 1
ATOM 1362 N N . LYS A 1 188 ? 14.201 -0.598 30.718 1.00 31.12 188 LYS A N 1
ATOM 1363 C CA . LYS A 1 188 ? 14.039 -0.903 32.144 1.00 31.12 188 LYS A CA 1
ATOM 1364 C C . LYS A 1 188 ? 13.629 0.294 32.993 1.00 31.12 188 LYS A C 1
ATOM 1366 O O . LYS A 1 188 ? 14.143 1.399 32.718 1.00 31.12 188 LYS A O 1
#

Organism: Aspergillus carbonarius (strain ITEM 5010) (NCBI:txid602072)

Secondary structure (DSSP, 8-state):
--HHHHHHHHHHHHHHHHHHHHHHHHHHHT--SSSPPHHHHHHHHHHHHHHHHHHHHHHTTT-GGGTTHHHHHHHHHHHHHHHHHHHHHHHHTTT--TT-HHHHHT-TTTTT-EEEETTEEEESS-HHHHHHHHHHHHHHHHHHHHHHHHHHHHHHHHHHHH-TTSS-HHHHHHHHHHHHHHHS----